Protein AF-A0A6I6L3L1-F1 (afdb_monomer_lite)

Secondary structure (DSSP, 8-state):
-HHHHHHHHHHHHHHHHHHHHHHHHHHHHHHHHHHHHHHHHHHHHHHHHHHHHHHHHHHHHHHHHHHHHHHHHHHT-PPPPPGGGS--HHHHHHHHTT----PPP-----------------------------------------PPP-HHHHHHHHHHHHHHHHT-HHHHHHHHHHHHHHHH--

Structure (mmCIF, N/CA/C/O backbone):
data_AF-A0A6I6L3L1-F1
#
_entry.id   AF-A0A6I6L3L1-F1
#
loop_
_atom_site.group_PDB
_atom_site.id
_atom_site.type_symbol
_atom_site.label_atom_id
_atom_site.label_alt_id
_atom_site.label_comp_id
_atom_site.label_asym_id
_atom_site.label_entity_id
_atom_site.label_seq_id
_atom_site.pdbx_PDB_ins_code
_atom_site.Cartn_x
_atom_site.Cartn_y
_atom_site.Cartn_z
_atom_site.occupancy
_atom_site.B_iso_or_equiv
_atom_site.auth_seq_id
_atom_site.auth_comp_id
_atom_site.auth_asym_id
_atom_site.auth_atom_id
_atom_site.pdbx_PDB_model_num
ATOM 1 N N . MET A 1 1 ? 41.639 -8.276 -58.933 1.00 58.97 1 MET A N 1
ATOM 2 C CA . MET A 1 1 ? 40.348 -8.697 -58.332 1.00 58.97 1 MET A CA 1
ATOM 3 C C . MET A 1 1 ? 40.349 -8.855 -56.798 1.00 58.97 1 MET A C 1
ATOM 5 O O . MET A 1 1 ? 39.275 -9.002 -56.234 1.00 58.97 1 MET A O 1
ATOM 9 N N . SER A 1 2 ? 41.482 -8.775 -56.077 1.00 62.59 2 SER A N 1
ATOM 10 C CA . SER A 1 2 ? 41.510 -9.007 -54.612 1.00 62.59 2 SER A CA 1
ATOM 11 C C . SER A 1 2 ? 41.099 -7.802 -53.743 1.00 62.59 2 SER A C 1
ATOM 13 O O . SER A 1 2 ? 40.649 -7.981 -52.611 1.00 62.59 2 SER A O 1
ATOM 15 N N . LEU A 1 3 ? 41.212 -6.573 -54.262 1.00 71.25 3 LEU A N 1
ATOM 16 C CA . LEU A 1 3 ? 40.854 -5.339 -53.546 1.00 71.25 3 LEU A CA 1
ATOM 17 C C . LEU A 1 3 ? 39.346 -5.227 -53.274 1.00 71.25 3 LEU A C 1
ATOM 19 O O . LEU A 1 3 ? 38.956 -4.920 -52.150 1.00 71.25 3 LEU A O 1
ATOM 23 N N . ALA A 1 4 ? 38.504 -5.543 -54.263 1.00 76.81 4 ALA A N 1
ATOM 24 C CA . ALA A 1 4 ? 37.047 -5.540 -54.111 1.00 76.81 4 ALA A CA 1
ATOM 25 C C . ALA A 1 4 ? 36.576 -6.560 -53.057 1.00 76.81 4 ALA A C 1
ATOM 27 O O . ALA A 1 4 ? 35.715 -6.265 -52.235 1.00 76.81 4 ALA A O 1
ATOM 28 N N . MET A 1 5 ? 37.215 -7.732 -53.010 1.00 77.62 5 MET A N 1
ATOM 29 C CA . MET A 1 5 ? 36.872 -8.803 -52.072 1.00 77.62 5 MET A CA 1
ATOM 30 C C . MET A 1 5 ? 37.271 -8.476 -50.621 1.00 77.62 5 MET A C 1
ATOM 32 O O . MET A 1 5 ? 36.531 -8.788 -49.690 1.00 77.62 5 MET A O 1
ATOM 36 N N . LYS A 1 6 ? 38.398 -7.775 -50.408 1.00 79.12 6 LYS A N 1
ATOM 37 C CA . LYS A 1 6 ? 38.765 -7.244 -49.079 1.00 79.12 6 LYS A CA 1
ATOM 38 C C . LYS A 1 6 ? 37.810 -6.139 -48.614 1.00 79.12 6 LYS A C 1
ATOM 40 O O . LYS A 1 6 ? 37.436 -6.123 -47.447 1.00 79.12 6 LYS A O 1
ATOM 45 N N . ARG A 1 7 ? 37.375 -5.250 -49.515 1.00 78.88 7 ARG A N 1
ATOM 46 C CA . ARG A 1 7 ? 36.389 -4.196 -49.204 1.00 78.88 7 ARG A CA 1
ATOM 47 C C . ARG A 1 7 ? 35.030 -4.789 -48.828 1.00 78.88 7 ARG A C 1
ATOM 49 O O . ARG A 1 7 ? 34.449 -4.350 -47.843 1.00 78.88 7 ARG A O 1
ATOM 56 N N . LEU A 1 8 ? 34.585 -5.828 -49.538 1.00 86.25 8 LEU A N 1
ATOM 57 C CA . LEU A 1 8 ? 33.350 -6.548 -49.218 1.00 86.25 8 LEU A CA 1
ATOM 58 C C . LEU A 1 8 ? 33.423 -7.228 -47.843 1.00 86.25 8 LEU A C 1
ATOM 60 O O . LEU A 1 8 ? 32.477 -7.146 -47.067 1.00 86.25 8 LEU A O 1
ATOM 64 N N . LYS A 1 9 ? 34.566 -7.835 -47.499 1.00 84.88 9 LYS A N 1
ATOM 65 C CA . LYS A 1 9 ? 34.766 -8.440 -46.174 1.00 84.88 9 LYS A CA 1
ATOM 66 C C . LYS A 1 9 ? 34.767 -7.403 -45.043 1.00 84.88 9 LYS A C 1
ATOM 68 O O . LYS A 1 9 ? 34.181 -7.652 -43.994 1.00 84.88 9 LYS A O 1
ATOM 73 N N . ASN A 1 10 ? 35.362 -6.233 -45.269 1.00 86.25 10 ASN A N 1
ATOM 74 C CA . ASN A 1 10 ? 35.325 -5.132 -44.303 1.00 86.25 10 ASN A CA 1
ATOM 75 C C . ASN A 1 10 ? 33.904 -4.566 -44.140 1.00 86.25 10 ASN A C 1
ATOM 77 O O . ASN A 1 10 ? 33.496 -4.254 -43.025 1.00 86.25 10 ASN A O 1
ATOM 81 N N . LEU A 1 11 ? 33.136 -4.477 -45.231 1.00 90.38 11 LEU A N 1
ATOM 82 C CA . LEU A 1 11 ? 31.745 -4.025 -45.195 1.00 90.38 11 LEU A CA 1
ATOM 83 C C . LEU A 1 11 ? 30.832 -5.032 -44.479 1.00 90.38 11 LEU A C 1
ATOM 85 O O . LEU A 1 11 ? 29.961 -4.626 -43.718 1.00 90.38 11 LEU A O 1
ATOM 89 N N . GLY A 1 12 ? 31.071 -6.335 -44.659 1.00 92.69 12 GLY A N 1
ATOM 90 C CA . GLY A 1 12 ? 30.374 -7.388 -43.916 1.00 92.69 12 GLY A CA 1
ATOM 91 C C . GLY A 1 12 ? 30.638 -7.321 -42.409 1.00 92.69 12 GLY A C 1
ATOM 92 O O . GLY A 1 12 ? 29.706 -7.439 -41.619 1.00 92.69 12 GLY A O 1
ATOM 93 N N . TRP A 1 13 ? 31.883 -7.049 -42.005 1.00 94.44 13 TRP A N 1
ATOM 94 C CA . TRP A 1 13 ? 32.223 -6.809 -40.597 1.00 94.44 13 TRP A CA 1
ATOM 95 C C . TRP A 1 13 ? 31.514 -5.578 -40.025 1.00 94.44 13 TRP A C 1
ATOM 97 O O . TRP A 1 13 ? 30.978 -5.643 -38.921 1.00 94.44 13 TRP A O 1
ATOM 107 N N . LEU A 1 14 ? 31.459 -4.476 -40.780 1.00 94.88 14 LEU A N 1
ATOM 108 C CA . LEU A 1 14 ? 30.736 -3.271 -40.369 1.00 94.88 14 LEU A CA 1
ATOM 109 C C . LEU A 1 14 ? 29.232 -3.546 -40.206 1.00 94.88 14 LEU A C 1
ATOM 111 O O . LEU A 1 14 ? 28.645 -3.160 -39.198 1.00 94.88 14 LEU A O 1
ATOM 115 N N . ALA A 1 15 ? 28.625 -4.247 -41.167 1.00 94.69 15 ALA A N 1
ATOM 116 C CA . ALA A 1 15 ? 27.213 -4.618 -41.122 1.00 94.69 15 ALA A CA 1
ATOM 117 C C . ALA A 1 15 ? 26.892 -5.515 -39.918 1.00 94.69 15 ALA A C 1
ATOM 119 O O . ALA A 1 15 ? 25.862 -5.326 -39.277 1.00 94.69 15 ALA A O 1
ATOM 120 N N . LEU A 1 16 ? 27.791 -6.441 -39.568 1.00 95.38 16 LEU A N 1
ATOM 121 C CA . LEU A 1 16 ? 27.637 -7.303 -38.396 1.00 95.38 16 LEU A CA 1
ATOM 122 C C . LEU A 1 16 ? 27.659 -6.498 -37.091 1.00 95.38 16 LEU A C 1
ATOM 124 O O . LEU A 1 16 ? 26.783 -6.682 -36.251 1.00 95.38 16 LEU A O 1
ATOM 128 N N . VAL A 1 17 ? 28.603 -5.565 -36.933 1.00 95.62 17 VAL A N 1
ATOM 129 C CA . VAL A 1 17 ? 28.654 -4.688 -35.747 1.00 95.62 17 VAL A CA 1
ATOM 130 C C . VAL A 1 17 ? 27.401 -3.817 -35.657 1.00 95.62 17 VAL A C 1
ATOM 132 O O . VAL A 1 17 ? 26.818 -3.684 -34.583 1.00 95.62 17 VAL A O 1
ATOM 135 N N . PHE A 1 18 ? 26.954 -3.262 -36.785 1.00 95.31 18 PHE A N 1
ATOM 136 C CA . PHE A 1 18 ? 25.755 -2.428 -36.828 1.00 95.31 18 PHE A CA 1
ATOM 137 C C . PHE A 1 18 ? 24.492 -3.226 -36.478 1.00 95.31 18 PHE A C 1
ATOM 139 O O . PHE A 1 18 ? 23.643 -2.749 -35.730 1.00 95.31 18 PHE A O 1
ATOM 146 N N . MET A 1 19 ? 24.399 -4.469 -36.954 1.00 94.88 19 MET A N 1
ATOM 147 C CA . MET A 1 19 ? 23.320 -5.387 -36.600 1.00 94.88 19 MET A CA 1
ATOM 148 C C . MET A 1 19 ? 23.313 -5.672 -35.093 1.00 94.88 19 MET A C 1
ATOM 150 O O . MET A 1 19 ? 22.280 -5.500 -34.455 1.00 94.88 19 MET A O 1
ATOM 154 N N . VAL A 1 20 ? 24.462 -5.995 -34.490 1.00 94.69 20 VAL A N 1
ATOM 155 C CA . VAL A 1 20 ? 24.567 -6.194 -33.032 1.00 94.69 20 VAL A CA 1
ATOM 156 C C . VAL A 1 20 ? 24.155 -4.936 -32.259 1.00 94.69 20 VAL A C 1
ATOM 158 O O . VAL A 1 20 ? 23.419 -5.043 -31.282 1.00 94.69 20 VAL A O 1
ATOM 161 N N . ALA A 1 21 ? 24.567 -3.747 -32.707 1.00 92.19 21 ALA A N 1
ATOM 162 C CA . ALA A 1 21 ? 24.184 -2.483 -32.075 1.00 92.19 21 ALA A CA 1
ATOM 163 C C . ALA A 1 21 ? 22.663 -2.242 -32.120 1.00 92.19 21 ALA A C 1
ATOM 165 O O . ALA A 1 21 ? 22.074 -1.841 -31.115 1.00 92.19 21 ALA A O 1
ATOM 166 N N . ILE A 1 22 ? 22.016 -2.546 -33.250 1.00 92.31 22 ILE A N 1
ATOM 167 C CA . ILE A 1 22 ? 20.553 -2.477 -33.389 1.00 92.31 22 ILE A CA 1
ATOM 168 C C . ILE A 1 22 ? 19.866 -3.474 -32.448 1.00 92.31 22 ILE A C 1
ATOM 170 O O . ILE A 1 22 ? 18.868 -3.124 -31.824 1.00 92.31 22 ILE A O 1
ATOM 174 N N . LEU A 1 23 ? 20.399 -4.693 -32.300 1.00 89.38 23 LEU A N 1
ATOM 175 C CA . LEU A 1 23 ? 19.843 -5.683 -31.371 1.00 89.38 23 LEU A CA 1
ATOM 176 C C . LEU A 1 23 ? 20.050 -5.309 -29.894 1.00 89.38 23 LEU A C 1
ATOM 178 O O . LEU A 1 23 ? 19.228 -5.680 -29.058 1.00 89.38 23 LEU A O 1
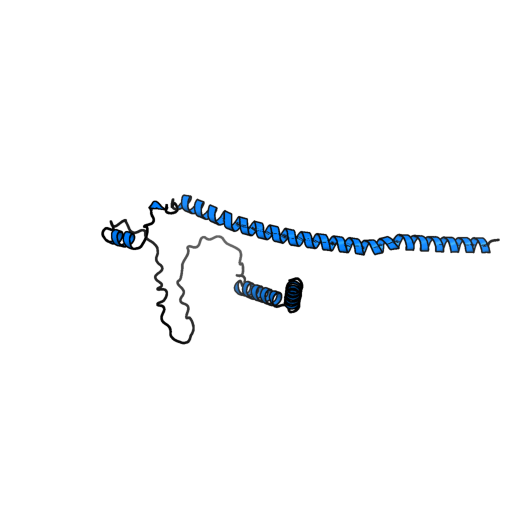ATOM 182 N N . LEU A 1 24 ? 21.107 -4.565 -29.559 1.00 88.81 24 LEU A N 1
ATOM 183 C CA . LEU A 1 24 ? 21.353 -4.087 -28.193 1.00 88.81 24 LEU A CA 1
ATOM 184 C C . LEU A 1 24 ? 20.456 -2.905 -27.796 1.00 88.81 24 LEU A C 1
ATOM 186 O O . LEU A 1 24 ? 20.194 -2.709 -26.610 1.00 88.81 24 LEU A O 1
ATOM 190 N N . TYR A 1 25 ? 19.962 -2.133 -28.766 1.00 88.00 25 TYR A N 1
ATOM 191 C CA . TYR A 1 25 ? 19.085 -0.986 -28.522 1.00 88.00 25 TYR A CA 1
ATOM 192 C C . TYR A 1 25 ? 17.824 -1.313 -27.689 1.00 88.00 25 TYR A C 1
ATOM 194 O O . TYR A 1 25 ? 17.621 -0.661 -26.659 1.00 88.00 25 TYR A O 1
ATOM 202 N N . PRO A 1 26 ? 16.996 -2.325 -28.032 1.00 83.56 26 PRO A N 1
ATOM 203 C CA . PRO A 1 26 ? 15.828 -2.676 -27.221 1.00 83.56 26 PRO A CA 1
ATOM 204 C C . PRO A 1 26 ? 16.212 -3.181 -25.828 1.00 83.56 26 PRO A C 1
ATOM 206 O O . PRO A 1 26 ? 15.448 -3.001 -24.886 1.00 83.56 26 PRO A O 1
ATOM 209 N N . LEU A 1 27 ? 17.406 -3.759 -25.663 1.00 83.75 27 LEU A N 1
ATOM 210 C CA . LEU A 1 27 ? 17.902 -4.202 -24.361 1.00 83.75 27 LEU A CA 1
ATOM 211 C C . LEU A 1 27 ? 18.111 -3.014 -23.409 1.00 83.75 27 LEU A C 1
ATOM 213 O O . LEU A 1 27 ? 17.780 -3.114 -22.232 1.00 83.75 27 LEU A O 1
ATOM 217 N N . SER A 1 28 ? 18.578 -1.873 -23.926 1.00 84.88 28 SER A N 1
ATOM 218 C CA . SER A 1 28 ? 18.715 -0.639 -23.143 1.00 84.88 28 SER A CA 1
ATOM 219 C C . SER A 1 28 ? 17.371 0.032 -22.850 1.00 84.88 28 SER A C 1
ATOM 221 O O . SER A 1 28 ? 17.215 0.625 -21.785 1.00 84.88 28 SER A O 1
ATOM 223 N N . LEU A 1 29 ? 16.406 -0.043 -23.773 1.00 79.06 29 LEU A N 1
ATOM 224 C CA . LEU A 1 29 ? 15.072 0.532 -23.564 1.00 79.06 29 LEU A CA 1
ATOM 225 C C . LEU A 1 29 ? 14.222 -0.297 -22.593 1.00 79.06 29 LEU A C 1
ATOM 227 O O . LEU A 1 29 ? 13.489 0.274 -21.787 1.00 79.06 29 LEU A O 1
ATOM 231 N N . ASN A 1 30 ? 14.353 -1.625 -22.618 1.00 83.94 30 ASN A N 1
ATOM 232 C CA . ASN A 1 30 ? 13.618 -2.518 -21.721 1.00 83.94 30 ASN A CA 1
ATOM 233 C C . ASN A 1 30 ? 13.930 -2.257 -20.244 1.00 83.94 30 ASN A C 1
ATOM 235 O O . ASN A 1 30 ? 13.050 -2.420 -19.407 1.00 83.94 30 ASN A O 1
ATOM 239 N N . VAL A 1 31 ? 15.136 -1.788 -19.910 1.00 84.75 31 VAL A N 1
ATOM 240 C CA . VAL A 1 31 ? 15.494 -1.434 -18.525 1.00 84.75 31 VAL A CA 1
ATOM 241 C C . VAL A 1 31 ? 14.581 -0.337 -17.971 1.00 84.75 31 VAL A C 1
ATOM 243 O O . VAL A 1 31 ? 14.177 -0.412 -16.814 1.00 84.75 31 VAL A O 1
ATOM 246 N N . ALA A 1 32 ? 14.209 0.653 -18.786 1.00 80.62 32 ALA A N 1
ATOM 247 C CA . ALA A 1 32 ? 13.328 1.732 -18.346 1.00 80.62 32 ALA A CA 1
ATOM 248 C C . ALA A 1 32 ? 11.891 1.240 -18.098 1.00 80.62 32 ALA A C 1
ATOM 250 O O . ALA A 1 32 ? 11.275 1.631 -17.107 1.00 80.62 32 ALA A O 1
ATOM 251 N N . ALA A 1 33 ? 11.381 0.353 -18.961 1.00 80.44 33 ALA A N 1
ATOM 252 C CA . ALA A 1 33 ? 10.068 -0.266 -18.779 1.00 80.44 33 ALA A CA 1
ATOM 253 C C . ALA A 1 33 ? 10.037 -1.150 -17.520 1.00 80.44 33 ALA A C 1
ATOM 255 O O . ALA A 1 33 ? 9.188 -0.958 -16.656 1.00 80.44 33 ALA A O 1
ATOM 256 N N . VAL A 1 34 ? 11.039 -2.019 -17.349 1.00 85.88 34 VAL A N 1
ATOM 257 C CA . VAL A 1 34 ? 11.166 -2.893 -16.170 1.00 85.88 34 VAL A CA 1
ATOM 258 C C . VAL A 1 34 ? 11.298 -2.086 -14.878 1.00 85.88 34 VAL A C 1
ATOM 260 O O . VAL A 1 34 ? 10.718 -2.451 -13.861 1.00 85.88 34 VAL A O 1
ATOM 263 N N . HIS A 1 35 ? 12.027 -0.969 -14.898 1.00 89.25 35 HIS A N 1
ATOM 264 C CA . HIS A 1 35 ? 12.130 -0.095 -13.731 1.00 89.25 35 HIS A CA 1
ATOM 265 C C . HIS A 1 35 ? 10.783 0.555 -13.372 1.00 89.25 35 HIS A C 1
ATOM 267 O O . HIS A 1 35 ? 10.464 0.695 -12.193 1.00 89.25 35 HIS A O 1
ATOM 273 N N . SER A 1 36 ? 9.976 0.936 -14.368 1.00 88.06 36 SER A N 1
ATOM 274 C CA . SER A 1 36 ? 8.618 1.446 -14.138 1.00 88.06 36 SER A CA 1
ATOM 275 C C . SER A 1 36 ? 7.709 0.379 -13.525 1.00 88.06 36 SER A C 1
ATOM 277 O O . SER A 1 36 ? 7.005 0.663 -12.555 1.00 88.06 36 SER A O 1
ATOM 279 N N . ASP A 1 37 ? 7.756 -0.845 -14.051 1.00 91.06 37 ASP A N 1
ATOM 280 C CA . ASP A 1 37 ? 6.974 -1.970 -13.529 1.00 91.06 37 ASP A CA 1
ATOM 281 C C . ASP A 1 37 ? 7.384 -2.312 -12.090 1.00 91.06 37 ASP A C 1
ATOM 283 O O . ASP A 1 37 ? 6.529 -2.529 -11.232 1.00 91.06 37 ASP A O 1
ATOM 287 N N . LEU A 1 38 ? 8.685 -2.266 -11.788 1.00 95.31 38 LEU A N 1
ATOM 288 C CA . LEU A 1 38 ? 9.193 -2.476 -10.433 1.00 95.31 38 LEU A CA 1
ATOM 289 C C . LEU A 1 38 ? 8.656 -1.426 -9.450 1.00 95.31 38 LEU A C 1
ATOM 291 O O . LEU A 1 38 ? 8.199 -1.784 -8.368 1.00 95.31 38 LEU A O 1
ATOM 295 N N . ILE A 1 39 ? 8.638 -0.144 -9.837 1.00 95.50 39 ILE A N 1
ATOM 296 C CA . ILE A 1 39 ? 8.068 0.927 -9.003 1.00 95.50 39 ILE A CA 1
ATOM 297 C C . ILE A 1 39 ? 6.570 0.700 -8.753 1.00 95.50 39 ILE A C 1
ATOM 299 O O . ILE A 1 39 ? 6.081 0.998 -7.660 1.00 95.50 39 ILE A O 1
ATOM 303 N N . ALA A 1 40 ? 5.827 0.213 -9.749 1.00 95.81 40 ALA A N 1
ATOM 304 C CA . ALA A 1 40 ? 4.406 -0.083 -9.591 1.00 95.81 40 ALA A CA 1
ATOM 305 C C . ALA A 1 40 ? 4.181 -1.208 -8.566 1.00 95.81 40 ALA A C 1
ATOM 307 O O . ALA A 1 40 ? 3.377 -1.041 -7.647 1.00 95.81 40 ALA A O 1
ATOM 308 N N . VAL A 1 41 ? 4.954 -2.293 -8.663 1.00 97.75 41 VAL A N 1
ATOM 309 C CA . VAL A 1 41 ? 4.909 -3.413 -7.709 1.00 97.75 41 VAL A CA 1
ATOM 310 C C . VAL A 1 41 ? 5.333 -2.973 -6.304 1.00 97.75 41 VAL A C 1
ATOM 312 O O . VAL A 1 41 ? 4.682 -3.331 -5.325 1.00 97.75 41 VAL A O 1
ATOM 315 N N . ASP A 1 42 ? 6.372 -2.145 -6.172 1.00 97.44 42 ASP A N 1
ATOM 316 C CA . ASP A 1 42 ? 6.799 -1.621 -4.868 1.00 97.44 42 ASP A CA 1
ATOM 317 C C . ASP A 1 42 ? 5.691 -0.810 -4.179 1.00 97.44 42 ASP A C 1
ATOM 319 O O . ASP A 1 42 ? 5.506 -0.910 -2.961 1.00 97.44 42 ASP A O 1
ATOM 323 N N . ARG A 1 43 ? 4.915 -0.033 -4.946 1.00 97.56 43 ARG A N 1
ATOM 324 C CA . ARG A 1 43 ? 3.747 0.693 -4.421 1.00 97.56 43 ARG A CA 1
ATOM 325 C C . ARG A 1 43 ? 2.658 -0.265 -3.947 1.00 97.56 43 ARG A C 1
ATOM 327 O O . ARG A 1 43 ? 2.172 -0.106 -2.830 1.00 97.56 43 ARG A O 1
ATOM 334 N N . GLU A 1 44 ? 2.340 -1.286 -4.737 1.00 97.62 44 GLU A N 1
ATOM 335 C CA . GLU A 1 44 ? 1.360 -2.317 -4.370 1.00 97.62 44 GLU A CA 1
ATOM 336 C C . GLU A 1 44 ? 1.765 -3.065 -3.088 1.00 97.62 44 GLU A C 1
ATOM 338 O O . GLU A 1 44 ? 0.941 -3.295 -2.198 1.00 97.62 44 GLU A O 1
ATOM 343 N N . ILE A 1 45 ? 3.056 -3.374 -2.933 1.00 97.81 45 ILE A N 1
ATOM 344 C CA . ILE A 1 45 ? 3.598 -3.984 -1.713 1.00 97.81 45 ILE A CA 1
ATOM 345 C C . ILE A 1 45 ? 3.391 -3.064 -0.504 1.00 97.81 45 ILE A C 1
ATOM 347 O O . ILE A 1 45 ? 3.053 -3.543 0.583 1.00 97.81 45 ILE A O 1
ATOM 351 N N . LEU A 1 46 ? 3.623 -1.756 -0.649 1.00 98.31 46 LEU A N 1
ATOM 352 C CA . LEU A 1 46 ? 3.435 -0.799 0.444 1.00 98.31 46 LEU A CA 1
ATOM 353 C C . LEU A 1 46 ? 1.964 -0.661 0.846 1.00 98.31 46 LEU A C 1
ATOM 355 O O . LEU A 1 46 ? 1.675 -0.628 2.047 1.00 98.31 46 LEU A O 1
ATOM 359 N N . ASP A 1 47 ? 1.053 -0.631 -0.122 1.00 98.25 47 ASP A N 1
ATOM 360 C CA . ASP A 1 47 ? -0.388 -0.569 0.135 1.00 98.25 47 ASP A CA 1
ATOM 361 C C . ASP A 1 47 ? -0.878 -1.852 0.819 1.00 98.25 47 ASP A C 1
ATOM 363 O O . ASP A 1 47 ? -1.507 -1.789 1.878 1.00 98.25 47 ASP A O 1
ATOM 367 N N . THR A 1 48 ? -0.456 -3.016 0.323 1.00 98.38 48 THR A N 1
ATOM 368 C CA . THR A 1 48 ? -0.771 -4.318 0.933 1.00 98.38 48 THR A CA 1
ATOM 369 C C . THR A 1 48 ? -0.241 -4.414 2.367 1.00 98.38 48 THR A C 1
ATOM 371 O O . THR A 1 48 ? -0.933 -4.871 3.276 1.00 98.38 48 THR A O 1
ATOM 374 N N . LYS A 1 49 ? 0.986 -3.941 2.628 1.00 98.31 49 LYS A N 1
ATOM 375 C CA . LYS A 1 49 ? 1.549 -3.900 3.991 1.00 98.31 49 LYS A CA 1
ATOM 376 C C . LYS A 1 49 ? 0.728 -3.012 4.923 1.00 98.31 49 LYS A C 1
ATOM 378 O O . LYS A 1 49 ? 0.566 -3.352 6.098 1.00 98.31 49 LYS A O 1
ATOM 383 N N . ARG A 1 50 ? 0.220 -1.885 4.420 1.00 97.94 50 ARG A N 1
ATOM 384 C CA . ARG A 1 50 ? -0.648 -0.986 5.187 1.00 97.94 50 ARG A CA 1
ATOM 385 C C . ARG A 1 50 ? -1.966 -1.674 5.530 1.00 97.94 50 ARG A C 1
ATOM 387 O O . ARG A 1 50 ? -2.361 -1.636 6.694 1.00 97.94 50 ARG A O 1
ATOM 394 N N . GLU A 1 51 ? -2.581 -2.357 4.574 1.00 98.12 51 GLU A N 1
ATOM 395 C CA . GLU A 1 51 ? -3.808 -3.124 4.799 1.00 98.12 51 GLU A CA 1
ATOM 396 C C . GLU A 1 51 ? -3.603 -4.249 5.820 1.00 98.12 51 GLU A C 1
ATOM 398 O O . GLU A 1 51 ? -4.357 -4.349 6.786 1.00 98.12 51 GLU A O 1
ATOM 403 N N . ILE A 1 52 ? -2.513 -5.014 5.709 1.00 97.94 52 ILE A N 1
ATOM 404 C CA . ILE A 1 52 ? -2.156 -6.035 6.706 1.00 97.94 52 ILE A CA 1
ATOM 405 C C . ILE A 1 52 ? -2.010 -5.413 8.099 1.00 97.94 52 ILE A C 1
ATOM 407 O O . ILE A 1 52 ? -2.506 -5.968 9.080 1.00 97.94 52 ILE A O 1
ATOM 411 N N . SER A 1 53 ? -1.338 -4.263 8.211 1.00 97.31 53 SER A N 1
ATOM 412 C CA . SER A 1 53 ? -1.163 -3.594 9.504 1.00 97.31 53 SER A CA 1
ATOM 413 C C . SER A 1 53 ? -2.492 -3.124 10.107 1.00 97.31 53 SER A C 1
ATOM 415 O O . SER A 1 53 ? -2.685 -3.231 11.319 1.00 97.31 53 SER A O 1
ATOM 417 N N . PHE A 1 54 ? -3.421 -2.674 9.261 1.00 98.06 54 PHE A N 1
ATOM 418 C CA . PHE A 1 54 ? -4.768 -2.280 9.654 1.00 98.06 54 PHE A CA 1
ATOM 419 C C . PHE A 1 54 ? -5.582 -3.489 10.133 1.00 98.06 54 PHE A C 1
ATOM 421 O O . PHE A 1 54 ? -6.093 -3.473 11.253 1.00 98.06 54 PHE A O 1
ATOM 428 N N . LEU A 1 55 ? -5.607 -4.575 9.354 1.00 97.81 55 LEU A N 1
ATOM 429 C CA . LEU A 1 55 ? -6.303 -5.812 9.719 1.00 97.81 55 LEU A CA 1
ATOM 430 C C . LEU A 1 55 ? -5.753 -6.413 11.018 1.00 97.81 55 LEU A C 1
ATOM 432 O O . LEU A 1 55 ? -6.511 -6.876 11.865 1.00 97.81 55 LEU A O 1
ATOM 436 N N . GLN A 1 56 ? -4.436 -6.368 11.230 1.00 96.25 56 GLN A N 1
ATOM 437 C CA . GLN A 1 56 ? -3.842 -6.810 12.494 1.00 96.25 56 GLN A CA 1
ATOM 438 C C . GLN A 1 56 ? -4.269 -5.944 13.679 1.00 96.25 56 GLN A C 1
ATOM 440 O O . GLN A 1 56 ? -4.456 -6.473 14.776 1.00 96.25 56 GLN A O 1
ATOM 445 N N . ALA A 1 57 ? -4.401 -4.629 13.491 1.00 95.69 57 ALA A N 1
ATOM 446 C CA . ALA A 1 57 ? -4.892 -3.746 14.541 1.00 95.69 57 ALA A CA 1
ATOM 447 C C . ALA A 1 57 ? -6.351 -4.076 14.893 1.00 95.69 57 ALA A C 1
ATOM 449 O O . ALA A 1 57 ? -6.665 -4.209 16.074 1.00 95.69 57 ALA A O 1
ATOM 450 N N . GLU A 1 58 ? -7.203 -4.297 13.890 1.00 95.62 58 GLU A N 1
ATOM 451 C CA . GLU A 1 58 ? -8.603 -4.692 14.086 1.00 95.62 58 GLU A CA 1
ATOM 452 C C . GLU A 1 58 ? -8.741 -6.065 14.766 1.00 95.62 58 GLU A C 1
ATOM 454 O O . GLU A 1 58 ? -9.546 -6.239 15.682 1.00 95.62 58 GLU A O 1
ATOM 459 N N . ILE A 1 59 ? -7.927 -7.049 14.374 1.00 95.44 59 ILE A N 1
ATOM 460 C CA . ILE A 1 59 ? -7.939 -8.371 15.014 1.00 95.44 59 ILE A CA 1
ATOM 461 C C . ILE A 1 59 ? -7.484 -8.266 16.470 1.00 95.44 59 ILE A C 1
ATOM 463 O O . ILE A 1 59 ? -8.110 -8.862 17.342 1.00 95.44 59 ILE A O 1
ATOM 467 N N . ARG A 1 60 ? -6.428 -7.495 16.764 1.00 91.25 60 ARG A N 1
ATOM 468 C CA . ARG A 1 60 ? -5.952 -7.308 18.145 1.00 91.25 60 ARG A CA 1
ATOM 469 C C . ARG A 1 60 ? -7.008 -6.662 19.032 1.00 91.25 60 ARG A C 1
ATOM 471 O O . ARG A 1 60 ? -7.151 -7.077 20.179 1.00 91.25 60 ARG A O 1
ATOM 478 N N . THR A 1 61 ? -7.750 -5.677 18.527 1.00 91.69 61 THR A N 1
ATOM 479 C CA . THR A 1 61 ? -8.810 -5.038 19.318 1.00 91.69 61 THR A CA 1
ATOM 480 C C . THR A 1 61 ? -9.984 -5.985 19.562 1.00 91.69 61 THR A C 1
ATOM 482 O O . THR A 1 61 ? -10.479 -6.036 20.686 1.00 91.69 61 THR A O 1
ATOM 485 N N . ARG A 1 62 ? -10.383 -6.798 18.574 1.00 91.62 62 ARG A N 1
ATOM 486 C CA . ARG A 1 62 ? -11.465 -7.790 18.741 1.00 91.62 62 ARG A CA 1
ATOM 487 C C . ARG A 1 62 ? -11.077 -8.974 19.629 1.00 91.62 62 ARG A C 1
ATOM 489 O O . ARG A 1 62 ? -11.850 -9.349 20.504 1.00 91.62 62 ARG A O 1
ATOM 496 N N . ALA A 1 63 ? -9.883 -9.530 19.441 1.00 89.75 63 ALA A N 1
ATOM 497 C CA . ALA A 1 63 ? -9.402 -10.667 20.223 1.00 89.75 63 ALA A CA 1
ATOM 498 C C . ALA A 1 63 ? -9.182 -10.302 21.700 1.00 89.75 63 ALA A C 1
ATOM 500 O O . ALA A 1 63 ? -9.461 -11.117 22.571 1.00 89.75 63 ALA A O 1
ATOM 501 N N . SER A 1 64 ? -8.739 -9.072 21.990 1.00 86.38 64 SER A N 1
ATOM 502 C CA . SER A 1 64 ? -8.531 -8.596 23.366 1.00 86.38 64 SER A CA 1
ATOM 503 C C . SER A 1 64 ? -9.819 -8.631 24.199 1.00 86.38 64 SER A C 1
ATOM 505 O O . SER A 1 64 ? -9.796 -9.062 25.348 1.00 86.38 64 SER A O 1
ATOM 507 N N . LEU A 1 65 ? -10.960 -8.234 23.617 1.00 85.62 65 LEU A N 1
ATOM 508 C CA . LEU A 1 65 ? -12.251 -8.267 24.316 1.00 85.62 65 LEU A CA 1
ATOM 509 C C . LEU A 1 65 ? -12.715 -9.697 24.605 1.00 85.62 65 LEU A C 1
ATOM 511 O O . LEU A 1 65 ? -13.129 -9.980 25.723 1.00 85.62 65 LEU A O 1
ATOM 515 N N . GLN A 1 66 ? -12.592 -10.598 23.628 1.00 87.06 66 GLN A N 1
ATOM 516 C CA . GLN A 1 66 ? -12.940 -12.011 23.811 1.00 87.06 66 GLN A CA 1
ATOM 517 C C . GLN A 1 66 ? -12.048 -12.683 24.862 1.00 87.06 66 GLN A C 1
ATOM 519 O O . GLN A 1 66 ? -12.537 -13.442 25.689 1.00 87.06 66 GLN A O 1
ATOM 524 N N . GLN A 1 67 ? -10.751 -12.361 24.876 1.00 86.31 67 GLN A N 1
ATOM 525 C CA . GLN A 1 67 ? -9.823 -12.864 25.892 1.00 86.31 67 GLN A CA 1
ATOM 526 C C . GLN A 1 67 ? -10.164 -12.349 27.292 1.00 86.31 67 GLN A C 1
ATOM 528 O O . GLN A 1 67 ? -10.101 -13.113 28.250 1.00 86.31 67 GLN A O 1
ATOM 533 N N . LEU A 1 68 ? -10.533 -11.070 27.424 1.00 85.69 68 LEU A N 1
ATOM 534 C CA . LEU A 1 68 ? -10.983 -10.505 28.698 1.00 85.69 68 LEU A CA 1
ATOM 535 C C . LEU A 1 68 ? -12.263 -11.186 29.194 1.00 85.69 68 LEU A C 1
ATOM 537 O O . LEU A 1 68 ? -12.364 -11.461 30.385 1.00 85.69 68 LEU A O 1
ATOM 541 N N . GLU A 1 69 ? -13.209 -11.480 28.301 1.00 85.81 69 GLU A N 1
ATOM 542 C CA . GLU A 1 69 ? -14.438 -12.213 28.624 1.00 85.81 69 GLU A CA 1
ATOM 543 C C . GLU A 1 69 ? -14.138 -13.645 29.084 1.00 85.81 69 GLU A C 1
ATOM 545 O O . GLU A 1 69 ? -14.561 -14.031 30.171 1.00 85.81 69 GLU A O 1
ATOM 550 N N . GLU A 1 70 ? -13.323 -14.387 28.330 1.00 88.50 70 GLU A N 1
ATOM 551 C CA . GLU A 1 70 ? -12.911 -15.755 28.673 1.00 88.50 70 GLU A CA 1
ATOM 552 C C . GLU A 1 70 ? -12.172 -15.806 30.020 1.00 88.50 70 GLU A C 1
ATOM 554 O O . GLU A 1 70 ? -12.425 -16.677 30.853 1.00 88.50 70 GLU A O 1
ATOM 559 N N . TRP A 1 71 ? -11.279 -14.846 30.278 1.00 88.06 71 TRP A N 1
ATOM 560 C CA . TRP A 1 71 ? -10.554 -14.767 31.549 1.00 88.06 71 TRP A CA 1
ATOM 561 C C . TRP A 1 71 ? -11.468 -14.391 32.712 1.00 88.06 71 TRP A C 1
ATOM 563 O O . TRP A 1 71 ? -11.310 -14.916 33.817 1.00 88.06 71 TRP A O 1
ATOM 573 N N . ASN A 1 72 ? -12.421 -13.490 32.475 1.00 86.56 72 ASN A N 1
ATOM 574 C CA . ASN A 1 72 ? -13.398 -13.096 33.476 1.00 86.56 72 ASN A CA 1
ATOM 575 C C . ASN A 1 72 ? -14.326 -14.267 33.832 1.00 86.56 72 ASN A C 1
ATOM 577 O O . ASN A 1 72 ? -14.580 -14.497 35.012 1.00 86.56 72 ASN A O 1
ATOM 581 N N . GLU A 1 73 ? -14.758 -15.053 32.844 1.00 88.81 73 GLU A N 1
ATOM 582 C CA . GLU A 1 73 ? -15.554 -16.267 33.045 1.00 88.81 73 GLU A CA 1
ATOM 583 C C . GLU A 1 73 ? -14.764 -17.350 33.795 1.00 88.81 73 GLU A C 1
ATOM 58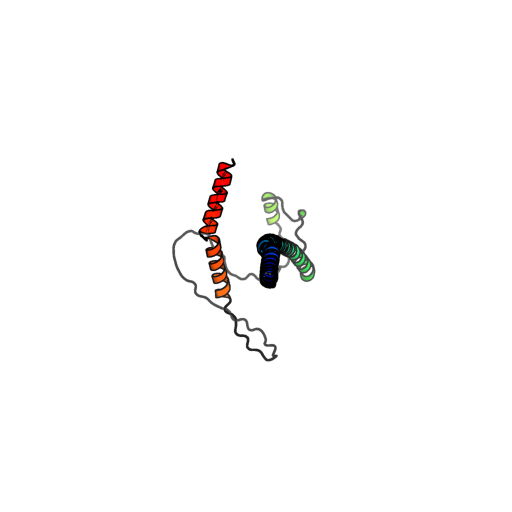5 O O . GLU A 1 73 ? -15.243 -17.863 34.807 1.00 88.81 73 GLU A O 1
ATOM 590 N N . LEU A 1 74 ? -13.535 -17.654 33.356 1.00 89.06 74 LEU A N 1
ATOM 591 C CA . LEU A 1 74 ? -12.721 -18.735 33.920 1.00 89.06 74 LEU A CA 1
ATOM 592 C C . LEU A 1 74 ? -12.286 -18.469 35.368 1.00 89.06 74 LEU A C 1
ATOM 594 O O . LEU A 1 74 ? -12.235 -19.401 36.173 1.00 89.06 74 LEU A O 1
ATOM 598 N N . LEU A 1 75 ? -11.923 -17.223 35.693 1.00 84.62 75 LEU A N 1
ATOM 599 C CA . LEU A 1 75 ? -11.318 -16.892 36.987 1.00 84.62 75 LEU A CA 1
ATOM 600 C C . LEU A 1 75 ? -12.315 -16.314 37.995 1.00 84.62 75 LEU A C 1
ATOM 602 O O . LEU A 1 75 ? -12.178 -16.563 39.193 1.00 84.62 75 LEU A O 1
ATOM 606 N N . TYR A 1 76 ? -13.299 -15.545 37.526 1.00 84.44 76 TYR A N 1
ATOM 607 C CA . TYR A 1 76 ? -14.197 -14.787 38.398 1.00 84.44 76 TYR A CA 1
ATOM 608 C C . TYR A 1 76 ? -15.685 -15.103 38.202 1.00 84.44 76 TYR A C 1
ATOM 610 O O . TYR A 1 76 ? -16.477 -14.850 39.109 1.00 84.44 76 TYR A O 1
ATOM 618 N N . GLY A 1 77 ? -16.079 -15.656 37.051 1.00 83.69 77 GLY A N 1
ATOM 619 C CA . GLY A 1 77 ? -17.475 -15.936 36.712 1.00 83.69 77 GLY A CA 1
ATOM 620 C C . GLY A 1 77 ? -18.358 -14.686 36.626 1.00 83.69 77 GLY A C 1
ATOM 621 O O . GLY A 1 77 ? -19.578 -14.794 36.756 1.00 83.69 77 GLY A O 1
ATOM 622 N N . TYR A 1 78 ? -17.781 -13.490 36.465 1.00 78.69 78 TYR A N 1
ATOM 623 C CA . TYR A 1 78 ? -18.573 -12.265 36.393 1.00 78.69 78 TYR A CA 1
ATOM 624 C C . TYR A 1 78 ? -19.203 -12.105 35.007 1.00 78.69 78 TYR A C 1
ATOM 626 O O . TYR A 1 78 ? -18.517 -12.139 33.990 1.00 78.69 78 TYR A O 1
ATOM 634 N N . ALA A 1 79 ? -20.509 -11.849 34.979 1.00 77.75 79 ALA A N 1
ATOM 635 C CA . ALA A 1 79 ? -21.225 -11.425 33.782 1.00 77.75 79 ALA A CA 1
ATOM 636 C C . ALA A 1 79 ? -21.370 -9.891 33.768 1.00 77.75 79 ALA A C 1
ATOM 638 O O . ALA A 1 79 ? -21.478 -9.281 34.838 1.00 77.75 79 ALA A O 1
ATOM 639 N N . PRO A 1 80 ? -21.400 -9.245 32.588 1.00 80.44 80 PRO A N 1
ATOM 640 C CA . PRO A 1 80 ? -21.726 -7.828 32.507 1.00 80.44 80 PRO A CA 1
ATOM 641 C C . PRO A 1 80 ? -23.125 -7.561 33.105 1.00 80.44 80 PRO A C 1
ATOM 643 O O . PRO A 1 80 ? -24.045 -8.358 32.892 1.00 80.44 80 PRO A O 1
ATOM 646 N N . PRO A 1 81 ? -23.309 -6.461 33.860 1.00 80.56 81 PRO A N 1
ATOM 647 C CA . PRO A 1 81 ? -24.581 -6.148 34.501 1.00 80.56 81 PRO A CA 1
ATOM 648 C C . PRO A 1 81 ? -25.688 -5.966 33.460 1.00 80.56 81 PRO A C 1
ATOM 650 O O . PRO A 1 81 ? -25.545 -5.237 32.477 1.00 80.56 81 PRO A O 1
ATOM 653 N N . THR A 1 82 ? -26.813 -6.647 33.673 1.00 84.50 82 THR A N 1
ATOM 654 C CA . THR A 1 82 ? -27.985 -6.557 32.792 1.00 84.50 82 THR A CA 1
ATOM 655 C C . THR A 1 82 ? -28.716 -5.232 32.994 1.00 84.50 82 THR A C 1
ATOM 657 O O . THR A 1 82 ? -28.721 -4.716 34.107 1.00 84.50 82 THR A O 1
ATOM 660 N N . ALA A 1 83 ? -29.429 -4.736 31.976 1.00 85.44 83 ALA A N 1
ATOM 661 C CA . ALA A 1 83 ? -30.205 -3.488 32.046 1.00 85.44 83 ALA A CA 1
ATOM 662 C C . ALA A 1 83 ? -31.122 -3.386 33.287 1.00 85.44 83 ALA A C 1
ATOM 664 O O . ALA A 1 83 ? -31.248 -2.318 33.867 1.00 85.44 83 ALA A O 1
ATOM 665 N N . ALA A 1 84 ? -31.688 -4.507 33.751 1.00 83.50 84 ALA A N 1
ATOM 666 C CA . ALA A 1 84 ? -32.544 -4.564 34.940 1.00 83.50 84 ALA A CA 1
ATOM 667 C C . ALA A 1 84 ? -31.820 -4.315 36.283 1.00 83.50 84 ALA A C 1
ATOM 669 O O . ALA A 1 84 ? -32.479 -4.160 37.306 1.00 83.50 84 ALA A O 1
ATOM 670 N N . GLN A 1 85 ? -30.483 -4.317 36.302 1.00 83.94 85 GLN A N 1
ATOM 671 C CA . GLN A 1 85 ? -29.669 -4.007 37.487 1.00 83.94 85 GLN A CA 1
ATOM 672 C C . GLN A 1 85 ? -29.324 -2.516 37.580 1.00 83.94 85 GLN A C 1
ATOM 674 O O . GLN A 1 85 ? -28.793 -2.074 38.599 1.00 83.94 85 GLN A O 1
ATOM 679 N N . PHE A 1 86 ? -29.612 -1.741 36.532 1.00 84.75 86 PHE A N 1
ATOM 680 C CA . PHE A 1 86 ? -29.448 -0.297 36.552 1.00 84.75 86 PHE A CA 1
ATOM 681 C C . PHE A 1 86 ? -30.729 0.362 37.055 1.00 84.75 86 PHE A C 1
ATOM 683 O O . PHE A 1 86 ? -31.840 -0.070 36.757 1.00 84.75 86 PHE A O 1
ATOM 690 N N . VAL A 1 87 ? -30.555 1.406 37.856 1.00 87.12 87 VAL A N 1
ATOM 691 C CA . VAL A 1 87 ? -31.651 2.189 38.415 1.00 87.12 87 VAL A CA 1
ATOM 692 C C . VAL A 1 87 ? -31.878 3.403 37.520 1.00 87.12 87 VAL A C 1
ATOM 694 O O . VAL A 1 87 ? -30.939 4.151 37.240 1.00 87.12 87 VAL A O 1
ATOM 697 N N . ASP A 1 88 ? -33.119 3.611 37.086 1.00 82.69 88 ASP A N 1
ATOM 698 C CA . ASP A 1 88 ? -33.479 4.711 36.192 1.00 82.69 88 ASP A CA 1
ATOM 699 C C . ASP A 1 88 ? -33.574 6.046 36.955 1.00 82.69 88 ASP A C 1
ATOM 701 O O . ASP A 1 88 ? -34.636 6.475 37.410 1.00 82.69 88 ASP A O 1
ATOM 705 N N . GLY A 1 89 ? -32.433 6.726 37.080 1.00 83.88 89 GLY A N 1
ATOM 706 C CA . GLY A 1 89 ? -32.349 8.131 37.486 1.00 83.88 89 GLY A CA 1
ATOM 707 C C . GLY A 1 89 ? -32.307 8.410 38.996 1.00 83.88 89 GLY A C 1
ATOM 708 O O . GLY A 1 89 ? -32.426 7.529 39.847 1.00 83.88 89 GLY A O 1
ATOM 709 N N . GLU A 1 90 ? -32.113 9.689 39.330 1.00 78.69 90 GLU A N 1
ATOM 710 C CA . GLU A 1 90 ? -31.802 10.177 40.686 1.00 78.69 90 GLU A CA 1
ATOM 711 C C . GLU A 1 90 ? -32.921 9.919 41.706 1.00 78.69 90 GLU A C 1
ATOM 713 O O . GLU A 1 90 ? -32.652 9.628 42.870 1.00 78.69 90 GLU A O 1
ATOM 718 N N . ALA A 1 91 ? -34.184 9.970 41.271 1.00 78.19 91 ALA A N 1
ATOM 719 C CA . ALA A 1 91 ? -35.332 9.712 42.140 1.00 78.19 91 ALA A CA 1
ATOM 720 C C . ALA A 1 91 ? -35.414 8.237 42.573 1.00 78.19 91 ALA A C 1
ATOM 722 O O . ALA A 1 91 ? -35.701 7.947 43.735 1.00 78.19 91 ALA A O 1
ATOM 723 N N . ALA A 1 92 ? -35.124 7.304 41.661 1.00 79.06 92 ALA A N 1
ATOM 724 C CA . ALA A 1 92 ? -35.095 5.878 41.968 1.00 79.06 92 ALA A CA 1
ATOM 725 C C . ALA A 1 92 ? -33.843 5.503 42.791 1.00 79.06 92 ALA A C 1
ATOM 727 O O . ALA A 1 92 ? -33.917 4.652 43.677 1.00 79.06 92 ALA A O 1
ATOM 728 N N . LEU A 1 93 ? -32.726 6.214 42.590 1.00 80.75 93 LEU A N 1
ATOM 729 C CA . LEU A 1 93 ? -31.533 6.139 43.444 1.00 80.75 93 LEU A CA 1
ATOM 730 C C . LEU A 1 93 ? -31.802 6.613 44.884 1.00 80.75 93 LEU A C 1
ATOM 732 O O . LEU A 1 93 ? -31.351 5.970 45.832 1.00 80.75 93 LEU A O 1
ATOM 736 N N . ALA A 1 94 ? -32.566 7.696 45.070 1.00 81.38 94 ALA A N 1
ATOM 737 C CA . ALA A 1 94 ? -32.894 8.222 46.399 1.00 81.38 94 ALA A CA 1
ATOM 738 C C . ALA A 1 94 ? -33.671 7.201 47.255 1.00 81.38 94 ALA A C 1
ATOM 740 O O . ALA A 1 94 ? -33.417 7.084 48.457 1.00 81.38 94 ALA A O 1
ATOM 741 N N . GLY A 1 95 ? -34.544 6.407 46.624 1.00 75.75 95 GLY A N 1
ATOM 742 C CA . GLY A 1 95 ? -35.295 5.332 47.279 1.00 75.75 95 GLY A CA 1
ATOM 743 C C . GLY A 1 95 ? -34.444 4.125 47.694 1.00 75.75 95 GLY A C 1
ATOM 744 O O . GLY A 1 95 ? -34.794 3.441 48.652 1.00 75.75 95 GLY A O 1
ATOM 745 N N . LEU A 1 96 ? -33.309 3.884 47.029 1.00 75.38 96 LEU A N 1
ATOM 746 C CA . LEU A 1 96 ? -32.425 2.747 47.313 1.00 75.38 96 LEU A CA 1
ATOM 747 C C . LEU A 1 96 ? -31.511 2.986 48.529 1.00 75.38 96 LEU A C 1
ATOM 749 O O . LEU A 1 96 ? -31.058 2.038 49.162 1.00 75.38 96 LEU A O 1
ATOM 753 N N . SER A 1 97 ? -31.264 4.249 48.896 1.00 66.50 97 SER A N 1
ATOM 754 C CA . SER A 1 97 ? -30.358 4.608 50.003 1.00 66.50 97 SER A CA 1
ATOM 755 C C . SER A 1 97 ? -30.875 4.251 51.404 1.00 66.50 97 SER A C 1
ATOM 757 O O . SER A 1 97 ? -30.118 4.314 52.371 1.00 66.50 97 SER A O 1
ATOM 759 N N . SER A 1 98 ? -32.153 3.884 51.529 1.00 64.19 98 SER A N 1
ATOM 760 C CA . SER A 1 98 ? -32.823 3.732 52.827 1.00 64.19 98 SER A CA 1
ATOM 761 C C . SER A 1 98 ? -32.750 2.323 53.427 1.00 64.19 98 SER A C 1
ATOM 763 O O . SER A 1 98 ? -33.011 2.181 54.618 1.00 64.19 98 SER A O 1
ATOM 765 N N . ASP A 1 99 ? -32.383 1.297 52.653 1.00 64.25 99 ASP A N 1
ATOM 766 C CA . ASP A 1 99 ? -32.316 -0.088 53.139 1.00 64.25 99 ASP A CA 1
ATOM 767 C C . ASP A 1 99 ? -31.219 -0.868 52.396 1.00 64.25 99 ASP A C 1
ATOM 769 O O . ASP A 1 99 ? -31.455 -1.496 51.366 1.00 64.25 99 ASP A O 1
ATOM 773 N N . VAL A 1 100 ? -29.976 -0.783 52.878 1.00 61.25 100 VAL A N 1
ATOM 774 C CA . VAL A 1 100 ? -28.869 -1.592 52.343 1.00 61.25 100 VAL A CA 1
ATOM 775 C C . VAL A 1 100 ? -28.619 -2.764 53.294 1.00 61.25 100 VAL A C 1
ATOM 777 O O . VAL A 1 100 ? -28.033 -2.559 54.362 1.00 61.25 100 VAL A O 1
ATOM 780 N N . PRO A 1 101 ? -28.997 -4.009 52.944 1.00 59.31 101 PRO A N 1
ATOM 781 C CA . PRO A 1 101 ? -28.505 -5.172 53.662 1.00 59.31 101 PRO A CA 1
ATOM 782 C C . PRO A 1 101 ? -26.992 -5.278 53.453 1.00 59.31 101 PRO A C 1
ATOM 784 O O . PRO A 1 101 ? -26.495 -5.269 52.324 1.00 59.31 101 PRO A O 1
ATOM 787 N N . VAL A 1 102 ? -26.256 -5.387 54.560 1.00 57.94 102 VAL A N 1
ATOM 788 C CA . VAL A 1 102 ? -24.800 -5.578 54.590 1.00 57.94 102 VAL A CA 1
ATOM 789 C C . VAL A 1 102 ? -24.452 -6.892 53.886 1.00 57.94 102 VAL A C 1
ATOM 791 O O . VAL A 1 102 ? -24.417 -7.965 54.487 1.00 57.94 102 VAL A O 1
ATOM 794 N N . THR A 1 103 ? -24.201 -6.816 52.582 1.00 62.22 103 THR A N 1
ATOM 795 C CA . THR A 1 103 ? -23.529 -7.878 51.837 1.00 62.22 103 THR A CA 1
ATOM 796 C C . THR A 1 103 ? -22.057 -7.863 52.233 1.00 62.22 103 THR A C 1
ATOM 798 O O . THR A 1 103 ? -21.456 -6.799 52.383 1.00 62.22 103 THR A O 1
ATOM 801 N N . LYS A 1 104 ? -21.488 -9.053 52.463 1.00 54.81 104 LYS A N 1
ATOM 802 C CA . LYS A 1 104 ? -20.101 -9.228 52.919 1.00 54.81 104 LYS A CA 1
ATOM 803 C C . LYS A 1 104 ? -19.148 -8.394 52.048 1.00 54.81 104 LYS A C 1
ATOM 805 O O . LYS A 1 104 ? -19.240 -8.494 50.824 1.00 54.81 104 LYS A O 1
ATOM 810 N N . PRO A 1 105 ? -18.244 -7.601 52.649 1.00 56.81 105 PRO A N 1
ATOM 811 C CA . PRO A 1 105 ? -17.370 -6.712 51.900 1.00 56.81 105 PRO A CA 1
ATOM 812 C C . PRO A 1 105 ? -16.472 -7.534 50.972 1.00 56.81 105 PRO A C 1
ATOM 814 O O . PRO A 1 105 ? -15.700 -8.381 51.424 1.00 56.81 105 PRO A O 1
ATOM 817 N N . VAL A 1 106 ? -16.582 -7.286 49.667 1.00 63.69 106 VAL A N 1
ATOM 818 C CA . VAL A 1 106 ? -15.586 -7.739 48.696 1.00 63.69 106 VAL A CA 1
ATOM 819 C C . VAL A 1 106 ? -14.319 -6.947 48.994 1.00 63.69 106 VAL A C 1
ATOM 821 O O . VAL A 1 106 ? -14.316 -5.721 48.901 1.00 63.69 106 VAL A O 1
ATOM 824 N N . MET A 1 107 ? -13.260 -7.638 49.418 1.00 46.22 107 MET A N 1
ATOM 825 C CA . MET A 1 107 ? -11.971 -7.015 49.710 1.00 46.22 107 MET A CA 1
ATOM 826 C C . MET A 1 107 ? -11.327 -6.547 48.404 1.00 46.22 107 MET A C 1
ATOM 828 O O . MET A 1 107 ? -10.585 -7.281 47.757 1.00 46.22 107 MET A O 1
ATOM 832 N N . VAL A 1 108 ? -11.635 -5.317 48.003 1.00 53.09 108 VAL A N 1
ATOM 833 C CA . VAL A 1 108 ? -10.827 -4.563 47.049 1.00 53.09 108 VAL A CA 1
ATOM 834 C C . VAL A 1 108 ? -9.589 -4.067 47.785 1.00 53.09 108 VAL A C 1
ATOM 836 O O . VAL A 1 108 ? -9.690 -3.367 48.790 1.00 53.09 108 VAL A O 1
ATOM 839 N N . ALA A 1 109 ? -8.410 -4.447 47.298 1.00 48.16 109 ALA A N 1
ATOM 840 C CA . ALA A 1 109 ? -7.162 -3.837 47.728 1.00 48.16 109 ALA A CA 1
ATOM 841 C C . ALA A 1 109 ? -7.150 -2.381 47.234 1.00 48.16 109 ALA A C 1
ATOM 843 O O . ALA A 1 109 ? -6.762 -2.106 46.100 1.00 48.16 109 ALA A O 1
ATOM 844 N N . SER A 1 110 ? -7.626 -1.447 48.059 1.00 46.09 110 SER A N 1
ATOM 845 C CA . SER A 1 110 ? -7.423 -0.022 47.821 1.00 46.09 110 SER A CA 1
ATOM 846 C C . SER A 1 110 ? -5.977 0.316 48.171 1.00 46.09 110 SER A C 1
ATOM 848 O O . SER A 1 110 ? -5.580 0.275 49.335 1.00 46.09 110 SER A O 1
ATOM 850 N N . SER A 1 111 ? -5.169 0.648 47.168 1.00 44.28 111 SER A N 1
ATOM 851 C CA . SER A 1 111 ? -3.963 1.435 47.401 1.00 44.28 111 SER A CA 1
ATOM 852 C C . SER A 1 111 ? -4.410 2.829 47.845 1.00 44.28 111 SER A C 1
ATOM 854 O O . SER A 1 111 ? -4.943 3.584 47.031 1.00 44.28 111 SER A O 1
ATOM 856 N N . ASP A 1 112 ? -4.244 3.146 49.129 1.00 50.19 112 ASP A N 1
ATOM 857 C CA . ASP A 1 112 ? -4.481 4.484 49.672 1.00 50.19 112 ASP A CA 1
ATOM 858 C C . ASP A 1 112 ? -3.514 5.477 49.019 1.00 50.19 112 ASP A C 1
ATOM 860 O O . ASP A 1 112 ? -2.369 5.648 49.439 1.00 50.19 112 ASP A O 1
ATOM 864 N N . GLN A 1 113 ? -3.983 6.151 47.973 1.00 44.34 113 GLN A N 1
ATOM 865 C CA . GLN A 1 113 ? -3.384 7.394 47.522 1.00 44.34 113 GLN A CA 1
ATOM 866 C C . GLN A 1 113 ? -4.504 8.368 47.137 1.00 44.34 113 GLN A C 1
ATOM 868 O O . GLN A 1 113 ? -5.205 8.139 46.150 1.00 44.34 113 GLN A O 1
ATOM 873 N N . PRO A 1 114 ? -4.730 9.441 47.917 1.00 42.50 114 PRO A N 1
ATOM 874 C CA . PRO A 1 114 ? -5.811 10.374 47.640 1.00 42.50 114 PRO A CA 1
ATOM 875 C C . PRO A 1 114 ? -5.474 11.218 46.403 1.00 42.50 114 PRO A C 1
ATOM 877 O O . PRO A 1 114 ? -4.633 12.117 46.449 1.00 42.50 114 PRO A O 1
ATOM 880 N N . SER A 1 115 ? -6.149 10.952 45.284 1.00 39.59 115 SER A N 1
ATOM 881 C CA . SER A 1 115 ? -6.150 11.847 44.126 1.00 39.59 115 SER A CA 1
ATOM 882 C C . SER A 1 115 ? -7.035 13.070 44.391 1.00 39.59 115 SER A C 1
ATOM 884 O O . SER A 1 115 ? -8.252 13.006 44.286 1.00 39.59 115 SER A O 1
ATOM 886 N N . GLY A 1 116 ? -6.375 14.187 44.708 1.00 40.09 116 GLY A N 1
ATOM 887 C CA . GLY A 1 116 ? -6.628 15.511 44.125 1.00 40.09 116 GLY A CA 1
ATOM 888 C C . GLY A 1 116 ? -7.978 16.190 44.380 1.00 40.09 116 GLY A C 1
ATOM 889 O O . GLY A 1 116 ? -8.927 16.020 43.621 1.00 40.09 116 GLY A O 1
ATOM 890 N N . ALA A 1 117 ? -7.994 17.111 45.347 1.00 42.72 117 ALA A N 1
ATOM 891 C CA . ALA A 1 117 ? -8.934 18.228 45.365 1.00 42.72 117 ALA A CA 1
ATOM 892 C C . ALA A 1 117 ? -8.623 19.198 44.207 1.00 42.72 117 ALA A C 1
ATOM 894 O O . ALA A 1 117 ? -7.492 19.663 44.061 1.00 42.72 117 ALA A O 1
ATOM 895 N N . ILE A 1 118 ? -9.632 19.522 43.396 1.00 46.50 118 ILE A N 1
ATOM 896 C CA . ILE A 1 118 ? -9.554 20.578 42.381 1.00 46.50 118 ILE A CA 1
ATOM 897 C C . ILE A 1 118 ? -9.594 21.931 43.112 1.00 46.50 118 ILE A C 1
ATOM 899 O O . ILE A 1 118 ? -10.636 22.338 43.622 1.00 46.50 118 ILE A O 1
ATOM 903 N N . GLY A 1 119 ? -8.456 22.626 43.167 1.00 36.44 119 GLY A N 1
ATOM 904 C CA . GLY A 1 119 ? -8.323 23.975 43.721 1.00 36.44 119 GLY A CA 1
ATOM 905 C C . GLY A 1 119 ? -7.168 24.722 43.050 1.00 36.44 119 GLY A C 1
ATOM 906 O O . GLY A 1 119 ? -6.027 24.278 43.079 1.00 36.44 119 GLY A O 1
ATOM 907 N N . ASN A 1 120 ? -7.490 25.834 42.395 1.00 42.31 120 ASN A N 1
ATOM 908 C CA . ASN A 1 120 ? -6.611 26.635 41.544 1.00 42.31 120 ASN A CA 1
ATOM 909 C C . ASN A 1 120 ? -5.571 27.434 42.367 1.00 42.31 120 ASN A C 1
ATOM 911 O O . ASN A 1 120 ? -5.966 28.194 43.248 1.00 42.31 120 ASN A O 1
ATOM 915 N N . GLY A 1 121 ? -4.270 27.338 42.046 1.00 33.19 121 GLY A N 1
ATOM 916 C CA . GLY A 1 121 ? -3.236 28.210 42.632 1.00 33.19 121 GLY A CA 1
ATOM 917 C C . GLY A 1 121 ? -1.773 27.775 42.433 1.00 33.19 121 GLY A C 1
ATOM 918 O O . GLY A 1 121 ? -1.251 27.012 43.227 1.00 33.19 121 GLY A O 1
ATOM 919 N N . GLY A 1 122 ? -1.120 28.313 41.395 1.00 35.56 122 GLY A N 1
ATOM 920 C CA . GLY A 1 122 ? 0.284 28.776 41.356 1.00 35.56 122 GLY A CA 1
ATOM 921 C C . GLY A 1 122 ? 1.473 27.927 41.867 1.00 35.56 122 GLY A C 1
ATOM 922 O O . GLY A 1 122 ? 1.723 27.873 43.059 1.00 35.56 122 GLY A O 1
ATOM 923 N N . HIS A 1 123 ? 2.317 27.534 40.897 1.00 34.62 123 HIS A N 1
ATOM 924 C CA . HIS A 1 123 ? 3.799 27.427 40.880 1.00 34.62 123 HIS A CA 1
ATOM 925 C C . HIS A 1 123 ? 4.572 26.417 41.766 1.00 34.62 123 HIS A C 1
ATOM 927 O O . HIS A 1 123 ? 4.597 26.552 42.979 1.00 34.62 123 HIS A O 1
ATOM 933 N N . SER A 1 124 ? 5.367 25.576 41.062 1.00 38.03 124 SER A N 1
ATOM 934 C CA . SER A 1 124 ? 6.695 24.977 41.381 1.00 38.03 124 SER A CA 1
ATOM 935 C C . SER A 1 124 ? 6.851 24.181 42.697 1.00 38.03 124 SER A C 1
ATOM 937 O O . SER A 1 124 ? 6.410 24.608 43.744 1.00 38.03 124 SER A O 1
ATOM 939 N N . SER A 1 125 ? 7.524 23.031 42.807 1.00 39.34 125 SER A N 1
ATOM 940 C CA . SER A 1 125 ? 8.618 22.405 42.050 1.00 39.34 125 SER A CA 1
ATOM 941 C C . SER A 1 125 ? 8.902 20.995 42.624 1.00 39.34 125 SER A C 1
ATOM 943 O O . SER A 1 125 ? 8.803 20.816 43.831 1.00 39.34 125 SER A O 1
ATOM 945 N N . ALA A 1 126 ? 9.371 20.086 41.755 1.00 41.44 126 ALA A N 1
ATOM 946 C CA . ALA A 1 126 ? 10.196 18.878 41.983 1.00 41.44 126 ALA A CA 1
ATOM 947 C C . ALA A 1 126 ? 9.641 17.668 42.797 1.00 41.44 126 ALA A C 1
ATOM 949 O O . ALA A 1 126 ? 9.201 17.828 43.931 1.00 41.44 126 ALA A O 1
ATOM 950 N N . PRO A 1 127 ? 9.755 16.426 42.266 1.00 41.75 127 PRO A N 1
ATOM 951 C CA . PRO A 1 127 ? 9.382 15.197 42.967 1.00 41.75 127 PRO A CA 1
ATOM 952 C C . PRO A 1 127 ? 10.569 14.556 43.712 1.00 41.75 127 PRO A C 1
ATOM 954 O O . PRO A 1 127 ? 11.677 14.470 43.181 1.00 41.75 127 PRO A O 1
ATOM 957 N N . VAL A 1 128 ? 10.315 14.039 44.918 1.00 42.44 128 VAL A N 1
ATOM 958 C CA . VAL A 1 128 ? 11.222 13.137 45.648 1.00 42.44 128 VAL A CA 1
ATOM 959 C C . VAL A 1 128 ? 10.645 11.715 45.553 1.00 42.44 128 VAL A C 1
ATOM 961 O O . VAL A 1 128 ? 9.470 11.547 45.882 1.00 42.44 128 VAL A O 1
ATOM 964 N N . PRO A 1 129 ? 11.395 10.693 45.097 1.00 47.25 129 PRO A N 1
ATOM 965 C CA . PRO A 1 129 ? 10.908 9.317 45.024 1.00 47.25 129 PRO A CA 1
ATOM 966 C C . PRO A 1 129 ? 11.088 8.599 46.367 1.00 47.25 129 PRO A C 1
ATOM 968 O O . PRO A 1 129 ? 12.097 8.775 47.049 1.00 47.25 129 PRO A O 1
ATOM 971 N N . SER A 1 130 ? 10.136 7.748 46.738 1.00 41.84 130 SER A N 1
ATOM 972 C CA . SER A 1 130 ? 10.298 6.768 47.815 1.00 41.84 130 SER A CA 1
ATOM 973 C C . SER A 1 130 ? 9.809 5.416 47.304 1.00 41.84 130 SER A C 1
ATOM 975 O O . SER A 1 130 ? 8.629 5.243 47.007 1.00 41.84 130 SER A O 1
ATOM 977 N N . GLU A 1 131 ? 10.755 4.497 47.129 1.00 52.00 131 GLU A N 1
ATOM 978 C CA . GLU A 1 131 ? 10.533 3.083 46.824 1.00 52.00 131 GLU A CA 1
ATOM 979 C C . GLU A 1 131 ? 9.858 2.369 48.006 1.00 52.00 131 GLU A C 1
ATOM 981 O O . GLU A 1 131 ? 10.046 2.771 49.159 1.00 52.00 131 GLU A O 1
ATOM 986 N N . PRO A 1 132 ? 9.174 1.243 47.748 1.00 45.97 132 PRO A N 1
ATOM 987 C CA . PRO A 1 132 ? 9.246 0.149 48.701 1.00 45.97 132 PRO A CA 1
ATOM 988 C C . PRO A 1 132 ? 9.714 -1.167 48.070 1.00 45.97 132 PRO A C 1
ATOM 990 O O . PRO A 1 132 ? 9.257 -1.604 47.012 1.00 45.97 132 PRO A O 1
ATOM 993 N N . ASP A 1 133 ? 10.629 -1.787 48.812 1.00 38.16 133 ASP A N 1
ATOM 994 C CA . ASP A 1 133 ? 11.170 -3.136 48.694 1.00 38.16 133 ASP A CA 1
ATOM 995 C C . ASP A 1 133 ? 10.084 -4.215 48.542 1.00 38.16 133 ASP A C 1
ATOM 997 O O . ASP A 1 133 ? 9.251 -4.411 49.430 1.00 38.16 133 ASP A O 1
ATOM 1001 N N . PHE A 1 134 ? 10.193 -5.027 47.489 1.00 37.22 134 PHE A N 1
ATOM 1002 C CA . PHE A 1 134 ? 9.539 -6.333 47.401 1.00 37.22 134 PHE A CA 1
ATOM 1003 C C . PHE A 1 134 ? 10.605 -7.431 47.308 1.00 37.22 134 PHE A C 1
ATOM 1005 O O . PHE A 1 134 ? 11.289 -7.577 46.295 1.00 37.22 134 PHE A O 1
ATOM 1012 N N . LYS A 1 135 ? 10.741 -8.238 48.368 1.00 42.72 135 LYS A N 1
ATOM 1013 C CA . LYS A 1 135 ? 11.565 -9.457 48.365 1.00 42.72 135 LYS A CA 1
ATOM 1014 C C . LYS A 1 135 ? 10.756 -10.621 47.790 1.00 42.72 135 LYS A C 1
ATOM 1016 O O . LYS A 1 135 ? 9.844 -11.118 48.445 1.00 42.72 135 LYS A O 1
ATOM 1021 N N . ILE A 1 136 ? 11.118 -11.075 46.591 1.00 40.97 136 ILE A N 1
ATOM 1022 C CA . ILE A 1 136 ? 10.601 -12.308 45.980 1.00 40.97 136 ILE A CA 1
ATOM 1023 C C . ILE A 1 136 ? 11.623 -13.433 46.188 1.00 40.97 136 ILE A C 1
ATOM 1025 O O . ILE A 1 136 ? 12.828 -13.236 46.039 1.00 40.97 136 ILE A O 1
ATOM 1029 N N . ALA A 1 137 ? 11.118 -14.609 46.566 1.00 40.12 137 ALA A N 1
ATOM 1030 C CA . ALA A 1 137 ? 11.876 -15.827 46.815 1.00 40.12 137 ALA A CA 1
ATOM 1031 C C . ALA A 1 137 ? 12.704 -16.270 45.593 1.00 40.12 137 ALA A C 1
ATOM 1033 O O . ALA A 1 137 ? 12.223 -16.313 44.462 1.00 40.12 137 ALA A O 1
ATOM 1034 N N . GLN A 1 138 ? 13.961 -16.622 45.857 1.00 38.34 138 GLN A N 1
ATOM 1035 C CA . GLN A 1 138 ? 14.968 -17.011 44.880 1.00 38.34 138 GLN A CA 1
ATOM 1036 C C . GLN A 1 138 ? 14.836 -18.502 44.535 1.00 38.34 138 GLN A C 1
ATOM 1038 O O . GLN A 1 138 ? 15.202 -19.361 45.334 1.00 38.34 138 GLN A O 1
ATOM 1043 N N . ALA A 1 139 ? 14.345 -18.812 43.333 1.00 38.81 139 ALA A N 1
ATOM 1044 C CA . ALA A 1 139 ? 14.549 -20.116 42.708 1.00 38.81 139 ALA A CA 1
ATOM 1045 C C . ALA A 1 139 ? 15.885 -20.090 41.950 1.00 38.81 139 ALA A C 1
ATOM 1047 O O . ALA A 1 139 ? 16.093 -19.291 41.038 1.00 38.81 139 ALA A O 1
ATOM 1048 N N . SER A 1 140 ? 16.817 -20.934 42.374 1.00 44.94 140 SER A N 1
ATOM 1049 C CA . SER A 1 140 ? 18.167 -21.056 41.836 1.00 44.94 140 SER A CA 1
ATOM 1050 C C . SER A 1 140 ? 18.196 -21.939 40.585 1.00 44.94 140 SER A C 1
ATOM 1052 O O . SER A 1 140 ? 17.930 -23.132 40.661 1.00 44.94 140 SER A O 1
ATOM 1054 N N . ASN A 1 141 ? 18.605 -21.361 39.452 1.00 40.62 141 ASN A N 1
ATOM 1055 C CA . ASN A 1 141 ? 19.303 -22.060 38.368 1.00 40.62 141 ASN A CA 1
ATOM 1056 C C . ASN A 1 141 ? 20.291 -21.085 37.692 1.00 40.62 141 ASN A C 1
ATOM 1058 O O . ASN A 1 141 ? 19.955 -19.908 37.539 1.00 40.62 141 ASN A O 1
ATOM 1062 N N . PRO A 1 142 ? 21.521 -21.510 37.338 1.00 46.69 142 PRO A N 1
ATOM 1063 C CA . PRO A 1 142 ? 22.588 -20.583 36.980 1.00 46.69 142 PRO A CA 1
ATOM 1064 C C . PRO A 1 142 ? 22.689 -20.307 35.470 1.00 46.69 142 PRO A C 1
ATOM 1066 O O . PRO A 1 142 ? 22.325 -21.134 34.641 1.00 46.69 142 PRO A O 1
ATOM 1069 N N . ALA A 1 143 ? 23.319 -19.163 35.175 1.00 39.78 143 ALA A N 1
ATOM 1070 C CA . ALA A 1 143 ? 23.925 -18.731 33.909 1.00 39.78 143 ALA A CA 1
ATOM 1071 C C . ALA A 1 143 ? 23.013 -18.084 32.843 1.00 39.78 143 ALA A C 1
ATOM 1073 O O . ALA A 1 143 ? 22.461 -18.744 31.970 1.00 39.78 143 ALA A O 1
ATOM 1074 N N . THR A 1 144 ? 22.987 -16.745 32.819 1.00 37.34 144 THR A N 1
ATOM 1075 C CA . THR A 1 144 ? 23.655 -15.917 31.785 1.00 37.34 144 THR A CA 1
ATOM 1076 C C . THR A 1 144 ? 23.504 -14.444 32.177 1.00 37.34 144 THR A C 1
ATOM 1078 O O . THR A 1 144 ? 22.398 -13.956 32.387 1.00 37.34 144 THR A O 1
ATOM 1081 N N . SER A 1 145 ? 24.618 -13.722 32.305 1.00 51.91 145 SER A N 1
ATOM 1082 C CA . SER A 1 145 ? 24.611 -12.276 32.532 1.00 51.91 145 SER A CA 1
ATOM 1083 C C . SER A 1 145 ? 24.102 -11.560 31.278 1.00 51.91 145 SER A C 1
ATOM 1085 O O . SER A 1 145 ? 24.855 -11.379 30.321 1.00 51.91 145 SER A O 1
ATOM 1087 N N . VAL A 1 146 ? 22.834 -11.151 31.275 1.00 47.16 146 VAL A N 1
ATOM 1088 C CA . VAL A 1 146 ? 22.288 -10.233 30.269 1.00 47.16 146 VAL A CA 1
ATOM 1089 C C . VAL A 1 146 ? 22.258 -8.838 30.882 1.00 47.16 146 VAL A C 1
AT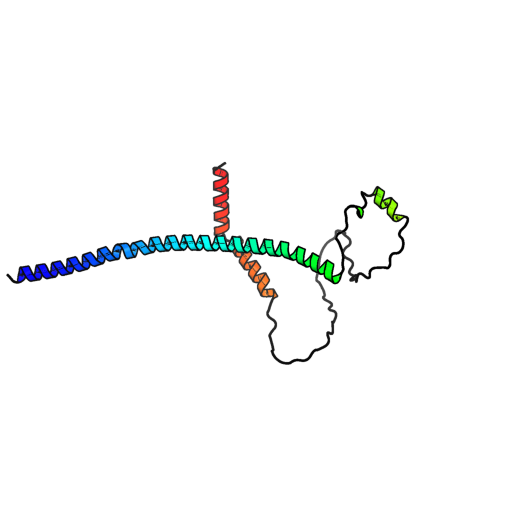OM 1091 O O . VAL A 1 146 ? 21.522 -8.569 31.828 1.00 47.16 146 VAL A O 1
ATOM 1094 N N . GLN A 1 147 ? 23.107 -7.956 30.357 1.00 57.69 147 GLN A N 1
ATOM 1095 C CA . GLN A 1 147 ? 23.063 -6.521 30.625 1.00 57.69 147 GLN A CA 1
ATOM 1096 C C . GLN A 1 147 ? 21.675 -5.965 30.283 1.00 57.69 147 GLN A C 1
ATOM 1098 O O . GLN A 1 147 ? 21.169 -6.177 29.182 1.00 57.69 147 GLN A O 1
ATOM 1103 N N . ALA A 1 148 ? 21.069 -5.246 31.228 1.00 51.12 148 ALA A N 1
ATOM 1104 C CA . ALA A 1 148 ? 19.796 -4.562 31.036 1.00 51.12 148 ALA A CA 1
ATOM 1105 C C . ALA A 1 148 ? 19.905 -3.550 29.874 1.00 51.12 148 ALA A C 1
ATOM 1107 O O . ALA A 1 148 ? 20.793 -2.692 29.904 1.00 51.12 148 ALA A O 1
ATOM 1108 N N . PRO A 1 149 ? 19.045 -3.612 28.839 1.00 54.09 149 PRO A N 1
ATOM 1109 C CA . PRO A 1 149 ? 19.108 -2.661 27.745 1.00 54.09 149 PRO A CA 1
ATOM 1110 C C . PRO A 1 149 ? 18.490 -1.324 28.169 1.00 54.09 149 PRO A C 1
ATOM 1112 O O . PRO A 1 149 ? 17.570 -1.242 28.979 1.00 54.09 149 PRO A O 1
ATOM 1115 N N . LYS A 1 150 ? 19.007 -0.249 27.586 1.00 54.59 150 LYS A N 1
ATOM 1116 C CA . LYS A 1 150 ? 18.657 1.152 27.834 1.00 54.59 150 LYS A CA 1
ATOM 1117 C C . LYS A 1 150 ? 17.309 1.498 27.173 1.00 54.59 150 LYS A C 1
ATOM 1119 O O . LYS A 1 150 ? 17.273 2.056 26.081 1.00 54.59 150 LYS A O 1
ATOM 1124 N N . VAL A 1 151 ? 16.193 1.101 27.789 1.00 60.62 151 VAL A N 1
ATOM 1125 C CA . VAL A 1 151 ? 14.847 1.147 27.170 1.00 60.62 151 VAL A CA 1
ATOM 1126 C C . VAL A 1 151 ? 14.314 2.575 26.951 1.00 60.62 151 VAL A C 1
ATOM 1128 O O . VAL A 1 151 ? 13.706 2.837 25.913 1.00 60.62 151 VAL A O 1
ATOM 1131 N N . GLU A 1 152 ? 14.607 3.520 27.846 1.00 54.78 152 GLU A N 1
ATOM 1132 C CA . GLU A 1 152 ? 14.110 4.910 27.767 1.00 54.78 152 GLU A CA 1
ATOM 1133 C C . GLU A 1 152 ? 14.636 5.682 26.542 1.00 54.78 152 GLU A C 1
ATOM 1135 O O . GLU A 1 152 ? 13.879 6.387 25.877 1.00 54.78 152 GLU A O 1
ATOM 1140 N N . GLN A 1 153 ? 15.906 5.489 26.158 1.00 57.62 153 GLN A N 1
ATOM 1141 C CA . GLN A 1 153 ? 16.480 6.196 25.001 1.00 57.62 153 GLN A CA 1
ATOM 1142 C C . GLN A 1 153 ? 15.793 5.809 23.683 1.00 57.62 153 GLN A C 1
ATOM 1144 O O . GLN A 1 153 ? 15.629 6.644 22.800 1.00 57.62 153 GLN A O 1
ATOM 1149 N N . SER A 1 154 ? 15.309 4.569 23.566 1.00 69.44 154 SER A N 1
ATOM 1150 C CA . SER A 1 154 ? 14.752 4.054 22.313 1.00 69.44 154 SER A CA 1
ATOM 1151 C C . SER A 1 154 ? 13.367 4.609 21.955 1.00 69.44 154 SER A C 1
ATOM 1153 O O . SER A 1 154 ? 13.045 4.714 20.772 1.00 69.44 154 SER A O 1
ATOM 1155 N N . ARG A 1 155 ? 12.530 4.957 22.942 1.00 76.62 155 ARG A N 1
ATOM 1156 C CA . ARG A 1 155 ? 11.179 5.489 22.686 1.00 76.62 155 ARG A CA 1
ATOM 1157 C C . ARG A 1 155 ? 11.231 6.961 22.315 1.00 76.62 155 ARG A C 1
ATOM 1159 O O . ARG A 1 155 ? 1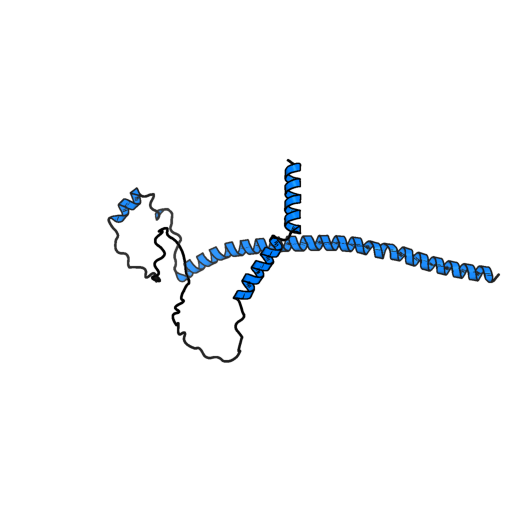0.663 7.344 21.297 1.00 76.62 155 ARG A O 1
ATOM 1166 N N . THR A 1 156 ? 11.958 7.754 23.092 1.00 80.19 156 THR A N 1
ATOM 1167 C CA . THR A 1 156 ? 12.095 9.196 22.864 1.00 80.19 156 THR A CA 1
ATOM 1168 C C . THR A 1 156 ? 12.813 9.483 21.549 1.00 80.19 156 THR A C 1
ATOM 1170 O O . THR A 1 156 ? 12.371 10.332 20.782 1.00 80.19 156 THR A O 1
ATOM 1173 N N . GLU A 1 157 ? 13.853 8.712 21.216 1.00 82.19 157 GLU A N 1
ATOM 1174 C CA . GLU A 1 157 ? 14.553 8.853 19.935 1.00 82.19 157 GLU A CA 1
ATOM 1175 C C . GLU A 1 157 ? 13.664 8.465 18.740 1.00 82.19 157 GLU A C 1
ATOM 1177 O O . GLU A 1 157 ? 13.695 9.120 17.699 1.00 82.19 157 GLU A O 1
ATOM 1182 N N . ARG A 1 158 ? 12.809 7.441 18.882 1.00 79.81 158 ARG A N 1
ATOM 1183 C CA . ARG A 1 158 ? 11.827 7.086 17.842 1.00 79.81 158 ARG A CA 1
ATOM 1184 C C . ARG A 1 158 ? 10.765 8.163 17.661 1.00 79.81 158 ARG A C 1
ATOM 1186 O O . ARG A 1 158 ? 10.417 8.457 16.523 1.00 79.81 158 ARG A O 1
ATOM 1193 N N . LEU A 1 159 ? 10.261 8.738 18.753 1.00 82.88 159 LEU A N 1
ATOM 1194 C CA . LEU A 1 159 ? 9.297 9.838 18.707 1.00 82.88 159 LEU A CA 1
ATOM 1195 C C . LEU A 1 159 ? 9.900 11.062 18.018 1.00 82.88 159 LEU A C 1
ATOM 1197 O O . LEU A 1 159 ? 9.280 11.585 17.100 1.00 82.88 159 LEU A O 1
ATOM 1201 N N . ALA A 1 160 ? 11.132 11.438 18.369 1.00 86.25 160 ALA A N 1
ATOM 1202 C CA . ALA A 1 160 ? 11.835 12.550 17.732 1.00 86.25 160 ALA A CA 1
ATOM 1203 C C . ALA A 1 160 ? 12.021 12.333 16.220 1.00 86.25 160 ALA A C 1
ATOM 1205 O O . ALA A 1 160 ? 11.737 13.228 15.431 1.00 86.25 160 ALA A O 1
ATOM 1206 N N . ARG A 1 161 ? 12.402 11.121 15.788 1.00 84.00 161 ARG A N 1
ATOM 1207 C CA . ARG A 1 161 ? 12.522 10.806 14.350 1.00 84.00 161 ARG A CA 1
ATOM 1208 C C . ARG A 1 161 ? 11.184 10.807 13.611 1.00 84.00 161 ARG A C 1
ATOM 1210 O O . ARG A 1 161 ? 11.156 11.065 12.410 1.00 84.00 161 ARG A O 1
ATOM 1217 N N . MET A 1 162 ? 10.087 10.460 14.283 1.00 86.38 162 MET A N 1
ATOM 1218 C CA . MET A 1 162 ? 8.752 10.551 13.686 1.00 86.38 162 MET A CA 1
ATOM 1219 C C . MET A 1 162 ? 8.305 12.004 13.572 1.00 86.38 162 MET A C 1
ATOM 1221 O O . MET A 1 162 ? 7.798 12.377 12.521 1.00 86.38 162 MET A O 1
ATOM 1225 N N . ASP A 1 163 ? 8.547 12.812 14.601 1.00 84.50 163 ASP A N 1
ATOM 1226 C CA . ASP A 1 163 ? 8.239 14.241 14.611 1.00 84.50 163 ASP A CA 1
ATOM 1227 C C . ASP A 1 163 ? 8.995 14.971 13.493 1.00 84.50 163 ASP A C 1
ATOM 1229 O O . ASP A 1 163 ? 8.386 15.609 12.642 1.00 84.50 163 ASP A O 1
ATOM 1233 N N . GLU A 1 164 ? 10.301 14.733 13.366 1.00 88.00 164 GLU A N 1
ATOM 1234 C CA . GLU A 1 164 ? 11.125 15.302 12.292 1.00 88.00 164 GLU A CA 1
ATOM 1235 C C . GLU A 1 164 ? 10.645 14.886 10.890 1.00 88.00 164 GLU A C 1
ATOM 1237 O O . GLU A 1 164 ? 10.666 15.673 9.944 1.00 88.00 164 GLU A O 1
ATOM 1242 N N . LYS A 1 165 ? 10.138 13.656 10.746 1.00 83.44 165 LYS A N 1
ATOM 1243 C CA . LYS A 1 165 ? 9.581 13.177 9.476 1.00 83.44 165 LYS A CA 1
ATOM 1244 C C . LYS A 1 165 ? 8.217 13.803 9.164 1.00 83.44 165 LYS A C 1
ATOM 1246 O O . LYS A 1 165 ? 7.935 14.081 7.996 1.00 83.44 165 LYS A O 1
ATOM 1251 N N . LEU A 1 166 ? 7.386 14.025 10.181 1.00 84.06 166 LEU A N 1
ATOM 1252 C CA . LEU A 1 166 ? 6.072 14.666 10.062 1.00 84.06 166 LEU A CA 1
ATOM 1253 C C . LEU A 1 166 ? 6.176 16.181 9.843 1.00 84.06 166 LEU A C 1
ATOM 1255 O O . LEU A 1 166 ? 5.322 16.749 9.170 1.00 84.06 166 LEU A O 1
ATOM 1259 N N . LEU A 1 167 ? 7.227 16.816 10.358 1.00 87.62 167 LEU A N 1
ATOM 1260 C CA . LEU A 1 167 ? 7.511 18.241 10.175 1.00 87.62 167 LEU A CA 1
ATOM 1261 C C . LEU A 1 167 ? 8.458 18.517 8.998 1.00 87.62 167 LEU A C 1
ATOM 1263 O O . LEU A 1 167 ? 8.937 19.637 8.845 1.00 87.62 167 LEU A O 1
ATOM 1267 N N . SER A 1 168 ? 8.740 17.524 8.151 1.00 90.75 168 SER A N 1
ATOM 1268 C CA . SER A 1 168 ? 9.618 17.737 7.001 1.00 90.75 168 SER A CA 1
ATOM 1269 C C . SER A 1 168 ? 9.025 18.767 6.029 1.00 90.75 168 SER A C 1
ATOM 1271 O O . SER A 1 168 ? 7.860 18.677 5.632 1.00 90.75 168 SER A O 1
ATOM 1273 N N . ASP A 1 169 ? 9.847 19.738 5.618 1.00 87.19 169 ASP A N 1
ATOM 1274 C CA . ASP A 1 169 ? 9.433 20.846 4.742 1.00 87.19 169 ASP A CA 1
ATOM 1275 C C .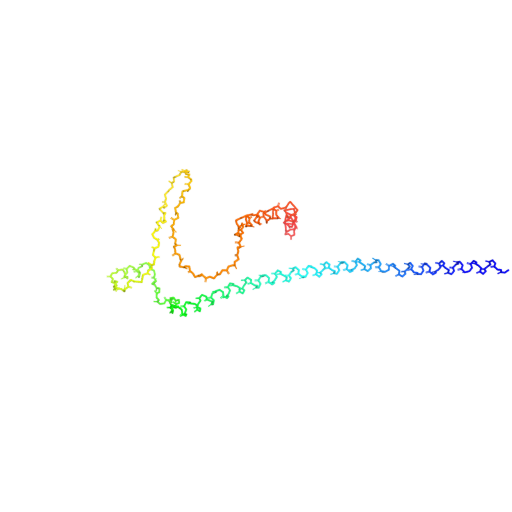 ASP A 1 169 ? 8.798 20.364 3.431 1.00 87.19 169 ASP A C 1
ATOM 1277 O O . ASP A 1 169 ? 7.872 20.986 2.908 1.00 87.19 169 ASP A O 1
ATOM 1281 N N . ASP A 1 170 ? 9.262 19.232 2.901 1.00 88.50 170 ASP A N 1
ATOM 1282 C CA . ASP A 1 170 ? 8.732 18.674 1.657 1.00 88.50 170 ASP A CA 1
ATOM 1283 C C . ASP A 1 170 ? 7.327 18.075 1.849 1.00 88.50 170 ASP A C 1
ATOM 1285 O O . ASP A 1 170 ? 6.455 18.275 1.002 1.00 88.50 170 ASP A O 1
ATOM 1289 N N . LEU A 1 171 ? 7.058 17.436 2.998 1.00 91.12 171 LEU A N 1
ATOM 1290 C CA . LEU A 1 171 ? 5.716 16.957 3.350 1.00 91.12 171 LEU A CA 1
ATOM 1291 C C . LEU A 1 171 ? 4.758 18.133 3.577 1.00 91.12 171 LEU A C 1
ATOM 1293 O O . LEU A 1 171 ? 3.636 18.119 3.070 1.00 91.12 171 LEU A O 1
ATOM 1297 N N . MET A 1 172 ? 5.208 19.175 4.283 1.00 92.94 172 MET A N 1
ATOM 1298 C CA . MET A 1 172 ? 4.420 20.395 4.493 1.00 92.94 172 MET A CA 1
ATOM 1299 C C . MET A 1 172 ? 4.073 21.075 3.165 1.00 92.94 172 MET A C 1
ATOM 1301 O O . MET A 1 172 ? 2.938 21.520 2.965 1.00 92.94 172 MET A O 1
ATOM 1305 N N . ARG A 1 173 ? 5.021 21.101 2.222 1.00 90.44 173 ARG A N 1
ATOM 1306 C CA . ARG A 1 173 ? 4.808 21.649 0.881 1.00 90.44 173 ARG A CA 1
ATOM 1307 C C . ARG A 1 173 ? 3.837 20.808 0.053 1.00 90.44 173 ARG A C 1
ATOM 1309 O O . ARG A 1 173 ? 3.005 21.385 -0.647 1.00 90.44 173 ARG A O 1
ATOM 1316 N N . ASP A 1 174 ? 3.902 19.481 0.135 1.00 93.50 174 ASP A N 1
ATOM 1317 C CA . ASP A 1 174 ? 2.963 18.602 -0.574 1.00 93.50 174 ASP A CA 1
ATOM 1318 C C . ASP A 1 174 ? 1.533 18.730 -0.024 1.00 93.50 174 ASP A C 1
ATOM 1320 O O . ASP A 1 174 ? 0.575 18.857 -0.793 1.00 93.50 174 ASP A O 1
ATOM 1324 N N . ILE A 1 175 ? 1.383 18.815 1.304 1.00 93.81 175 ILE A N 1
ATOM 1325 C CA . ILE A 1 175 ? 0.087 19.065 1.952 1.00 93.81 175 ILE A CA 1
ATOM 1326 C C . ILE A 1 175 ? -0.487 20.416 1.509 1.00 93.81 175 ILE A C 1
ATOM 1328 O O . ILE A 1 175 ? -1.652 20.476 1.108 1.00 93.81 175 ILE A O 1
ATOM 1332 N N . ALA A 1 176 ? 0.319 21.484 1.512 1.00 92.69 176 ALA A N 1
ATOM 1333 C CA . ALA A 1 176 ? -0.111 22.802 1.041 1.00 92.69 176 ALA A CA 1
ATOM 1334 C C . ALA A 1 176 ? -0.533 22.770 -0.439 1.00 92.69 176 ALA A C 1
ATOM 1336 O O . ALA A 1 176 ? -1.625 23.216 -0.792 1.00 92.69 176 ALA A O 1
ATOM 1337 N N . ALA A 1 177 ? 0.273 22.141 -1.300 1.00 92.19 177 ALA A N 1
ATOM 1338 C CA . ALA A 1 177 ? -0.036 21.997 -2.720 1.00 92.19 177 ALA A CA 1
ATOM 1339 C C . ALA A 1 177 ? -1.309 21.170 -2.969 1.00 92.19 177 ALA A C 1
ATOM 1341 O O . ALA A 1 177 ? -2.026 21.387 -3.950 1.00 92.19 177 ALA A O 1
ATOM 1342 N N . LYS A 1 178 ? -1.600 20.180 -2.122 1.00 92.94 178 LYS A N 1
ATOM 1343 C CA . LYS A 1 178 ? -2.838 19.397 -2.198 1.00 92.94 178 LYS A CA 1
ATOM 1344 C C . LYS A 1 178 ? -4.051 20.211 -1.735 1.00 92.94 178 LYS A C 1
ATOM 1346 O O . LYS A 1 178 ? -5.066 20.205 -2.428 1.00 92.94 178 LYS A O 1
ATOM 1351 N N . ALA A 1 179 ? -3.920 20.968 -0.648 1.00 94.12 179 ALA A N 1
ATOM 1352 C CA . ALA A 1 179 ? -4.974 21.851 -0.151 1.00 94.12 179 ALA A CA 1
ATOM 1353 C C . ALA A 1 179 ? -5.362 22.934 -1.176 1.00 94.12 179 ALA A C 1
ATOM 1355 O O . ALA A 1 179 ? -6.548 23.196 -1.388 1.00 94.12 179 ALA A O 1
ATOM 1356 N N . ASP A 1 180 ? -4.385 23.516 -1.875 1.00 92.94 180 ASP A N 1
ATOM 1357 C CA . ASP A 1 180 ? -4.643 24.504 -2.929 1.00 92.94 180 ASP A CA 1
ATOM 1358 C C . ASP A 1 180 ? -5.367 23.898 -4.138 1.00 92.94 180 ASP A C 1
ATOM 1360 O O . ASP A 1 180 ? -6.242 24.534 -4.733 1.00 92.94 180 ASP A O 1
ATOM 1364 N N . ARG A 1 181 ? -5.051 22.645 -4.487 1.00 91.94 181 ARG A N 1
ATOM 1365 C CA . ARG A 1 181 ? -5.751 21.904 -5.547 1.00 91.94 181 ARG A CA 1
ATOM 1366 C C . ARG A 1 181 ? -7.211 21.642 -5.187 1.00 91.94 181 ARG A C 1
ATOM 1368 O O . ARG A 1 181 ? -8.075 21.825 -6.041 1.00 91.94 181 ARG A O 1
ATOM 1375 N N . GLU A 1 182 ? -7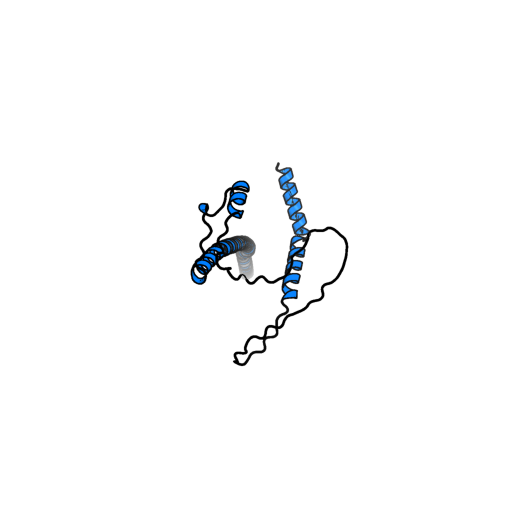.499 21.289 -3.937 1.00 90.25 182 GLU A N 1
ATOM 1376 C CA . GLU A 1 182 ? -8.878 21.111 -3.462 1.00 90.25 182 GLU A CA 1
ATOM 1377 C C . GLU A 1 182 ? -9.659 22.430 -3.421 1.00 90.25 182 GLU A C 1
ATOM 1379 O O . GLU A 1 182 ? -10.828 22.456 -3.799 1.00 90.25 182 GLU A O 1
ATOM 1384 N N . ARG A 1 183 ? -9.019 23.543 -3.037 1.00 86.38 183 ARG A N 1
ATOM 1385 C CA . ARG A 1 183 ? -9.649 24.877 -3.066 1.00 86.38 183 ARG A CA 1
ATOM 1386 C C . ARG A 1 183 ? -9.974 25.364 -4.473 1.00 86.38 183 ARG A C 1
ATOM 1388 O O . ARG A 1 183 ? -10.947 26.085 -4.640 1.00 86.38 183 ARG A O 1
ATOM 1395 N N . LYS A 1 184 ? -9.154 25.010 -5.463 1.00 86.00 184 LYS A N 1
ATOM 1396 C CA . LYS A 1 184 ? -9.332 25.431 -6.862 1.00 86.00 184 LYS A CA 1
ATOM 1397 C C . LYS A 1 184 ? -10.264 24.508 -7.657 1.00 86.00 184 LYS A C 1
ATOM 1399 O O . LYS A 1 184 ? -10.723 24.891 -8.727 1.00 86.00 184 LYS A O 1
ATOM 1404 N N . GLY A 1 185 ? -10.496 23.292 -7.156 1.00 74.44 185 GLY A N 1
ATOM 1405 C CA . GLY A 1 185 ? -11.430 22.310 -7.716 1.00 74.44 185 GLY A CA 1
ATOM 1406 C C . GLY A 1 185 ? -12.850 22.373 -7.139 1.00 74.44 185 GLY A C 1
ATOM 1407 O O . GLY A 1 185 ? -13.679 21.550 -7.522 1.00 74.44 185 GLY A O 1
ATOM 1408 N N . ARG A 1 186 ? -13.119 23.313 -6.226 1.00 52.88 186 ARG A N 1
ATOM 1409 C CA . ARG A 1 186 ? -14.442 23.657 -5.686 1.00 52.88 186 ARG A CA 1
ATOM 1410 C C . ARG A 1 186 ? -14.923 24.973 -6.281 1.00 52.88 186 ARG A C 1
ATOM 1412 O O . ARG A 1 186 ? -16.152 25.090 -6.460 1.00 52.88 186 ARG A O 1
#

pLDDT: mean 75.05, std 20.16, range [33.19, 98.38]

Sequence (186 aa):
MSLAMKRLKNLGWLALVFMVAILLYPLSLNVAAVHSDLIAVDREILDTKREISFLQAEIRTRASLQQLEEWNELLYGYAPPTAAQFVDGEAALAGLSSDVPVTKPVMVASSDQPSGAIGNGGHSSAPVPSEPDFKIAQASNPATSVQAPKVEQSRTERLARMDEKLLSDDLMRDIAAKADRERKGR

Foldseek 3Di:
DVVVVVVVVVVVVVVVVVVVVVVCVVVVVVVVVVVVVVVVVVVVVVVVVVVVVVVVVVCVVVVVVVVVVVCCCVPPNDDDDDPVVDQDDDVSVVVVVPDDDDDPDDDDPDPDDDDDDDDDDDDDDDDDDDDDDDDDDDDDDDDDDDDDDPPVVVPVVVVVVVVCVCPPPVNVVVVVVVVVVVVVVD

Radius of gyration: 37.61 Å; chains: 1; bounding box: 77×51×113 Å

Organism: NCBI:txid392610